Protein AF-A0A969VRJ8-F1 (afdb_monomer_lite)

Structure (mmCIF, N/CA/C/O backbone):
data_AF-A0A969VRJ8-F1
#
_entry.id   AF-A0A969VRJ8-F1
#
loop_
_atom_site.group_PDB
_atom_site.id
_atom_site.type_symbol
_atom_site.label_atom_id
_atom_site.label_alt_id
_atom_site.label_comp_id
_atom_site.label_asym_id
_atom_site.label_entity_id
_atom_site.label_seq_id
_atom_site.pdbx_PDB_ins_code
_atom_site.Cartn_x
_atom_site.Cartn_y
_atom_site.Cartn_z
_atom_site.occupancy
_atom_site.B_iso_or_equiv
_atom_site.auth_seq_id
_atom_site.auth_comp_id
_atom_site.auth_asym_id
_atom_site.auth_atom_id
_atom_site.pdbx_PDB_model_num
ATOM 1 N N . MET A 1 1 ? -23.775 -14.512 3.484 1.00 48.47 1 MET A N 1
ATOM 2 C CA . MET A 1 1 ? -23.666 -14.330 4.950 1.00 48.47 1 MET A CA 1
ATOM 3 C C . MET A 1 1 ? -22.890 -13.047 5.197 1.00 48.47 1 MET A C 1
ATOM 5 O O . MET A 1 1 ? -21.931 -12.827 4.472 1.00 48.47 1 MET A O 1
ATOM 9 N N . SER A 1 2 ? -23.304 -12.194 6.142 1.00 73.94 2 SER A N 1
ATOM 10 C CA . SER A 1 2 ? -22.524 -10.992 6.501 1.00 73.94 2 SER A CA 1
ATOM 11 C C . SER A 1 2 ? -21.166 -11.398 7.084 1.00 73.94 2 SER A C 1
ATOM 13 O O . SER A 1 2 ? -21.127 -12.339 7.883 1.00 73.94 2 SER A O 1
ATOM 15 N N . ALA A 1 3 ? -20.091 -10.717 6.673 1.00 86.38 3 ALA A N 1
ATOM 16 C CA . ALA A 1 3 ? -18.719 -10.991 7.102 1.00 86.38 3 ALA A CA 1
ATOM 17 C C . ALA A 1 3 ? -18.386 -10.442 8.506 1.00 86.38 3 ALA A C 1
ATOM 19 O O . ALA A 1 3 ? -17.419 -10.875 9.133 1.00 86.38 3 ALA A O 1
ATOM 20 N N . VAL A 1 4 ? -19.212 -9.518 9.004 1.00 93.00 4 VAL A N 1
ATOM 21 C CA . VAL A 1 4 ? -19.051 -8.866 10.309 1.00 93.00 4 VAL A CA 1
ATOM 22 C C . VAL A 1 4 ? -20.073 -9.365 11.331 1.00 93.00 4 VAL A C 1
ATOM 24 O O . VAL A 1 4 ? -21.114 -9.925 10.965 1.00 93.00 4 VAL A O 1
ATOM 27 N N . THR A 1 5 ? -19.765 -9.200 12.614 1.00 93.12 5 THR A N 1
ATOM 28 C CA . THR A 1 5 ? -20.645 -9.544 13.736 1.00 93.12 5 THR A CA 1
ATOM 29 C C . THR A 1 5 ? -21.910 -8.670 13.746 1.00 93.12 5 THR A C 1
ATOM 31 O O . THR A 1 5 ? -22.018 -7.656 13.054 1.00 93.12 5 THR A O 1
ATOM 34 N N . ALA A 1 6 ? -22.949 -9.117 14.458 1.00 91.31 6 ALA A N 1
ATOM 35 C CA . ALA A 1 6 ? -24.196 -8.360 14.554 1.00 91.31 6 ALA A CA 1
ATOM 36 C C . ALA A 1 6 ? -23.980 -7.067 15.358 1.00 91.31 6 ALA A C 1
ATOM 38 O O . ALA A 1 6 ? -23.262 -7.078 16.353 1.00 91.31 6 ALA A O 1
ATOM 39 N N . GLY A 1 7 ? -24.628 -5.974 14.946 1.00 90.31 7 GLY A N 1
ATOM 40 C CA . GLY A 1 7 ? -24.451 -4.658 15.573 1.00 90.31 7 GLY A CA 1
ATOM 41 C C . GLY A 1 7 ? -23.265 -3.851 15.033 1.00 90.31 7 GLY A C 1
ATOM 42 O O . GLY A 1 7 ? -23.052 -2.735 15.488 1.00 90.31 7 GLY A O 1
ATOM 43 N N . THR A 1 8 ? -22.522 -4.374 14.052 1.00 93.94 8 THR A N 1
ATOM 44 C CA . THR A 1 8 ? -21.479 -3.628 13.336 1.00 93.94 8 THR A CA 1
ATOM 45 C C . THR A 1 8 ? -22.056 -2.915 12.116 1.00 93.94 8 THR A C 1
ATOM 47 O O . THR A 1 8 ? -22.641 -3.551 11.236 1.00 93.94 8 THR A O 1
ATOM 50 N N . GLU A 1 9 ? -21.831 -1.606 12.031 1.00 94.62 9 GLU A N 1
ATOM 51 C CA . GLU A 1 9 ? -22.033 -0.822 10.812 1.00 94.62 9 GLU A CA 1
ATOM 52 C C . GLU A 1 9 ? -20.717 -0.738 10.025 1.00 94.62 9 GLU A C 1
ATOM 54 O O . GLU A 1 9 ? -19.642 -0.601 10.610 1.00 94.62 9 GLU A O 1
ATOM 59 N N . VAL A 1 10 ? -20.784 -0.874 8.697 1.00 94.81 10 VAL A N 1
ATOM 60 C CA . VAL A 1 10 ? -19.599 -0.925 7.830 1.00 94.81 10 VAL A CA 1
ATOM 61 C C . VAL A 1 10 ? -19.651 0.212 6.826 1.00 94.81 10 VAL A C 1
ATOM 63 O O . VAL A 1 10 ? -20.596 0.316 6.047 1.00 94.81 10 VAL A O 1
ATOM 66 N N . PHE A 1 11 ? -18.580 1.000 6.796 1.00 95.69 11 PHE A N 1
ATOM 67 C CA . PHE A 1 11 ? -18.385 2.080 5.841 1.00 95.69 11 PHE A CA 1
ATOM 68 C C . PHE A 1 11 ? -17.152 1.798 4.986 1.00 95.69 11 PHE A C 1
ATOM 70 O O . PHE A 1 11 ? -16.097 1.431 5.501 1.00 95.69 11 PHE A O 1
ATOM 77 N N . VAL A 1 12 ? -17.287 1.977 3.673 1.00 95.12 12 VAL A N 1
ATOM 78 C CA . VAL A 1 12 ? -16.163 1.941 2.732 1.00 95.12 12 VAL A CA 1
ATOM 79 C C . VAL A 1 12 ? -15.839 3.378 2.358 1.00 95.12 12 VAL A C 1
ATOM 81 O O . VA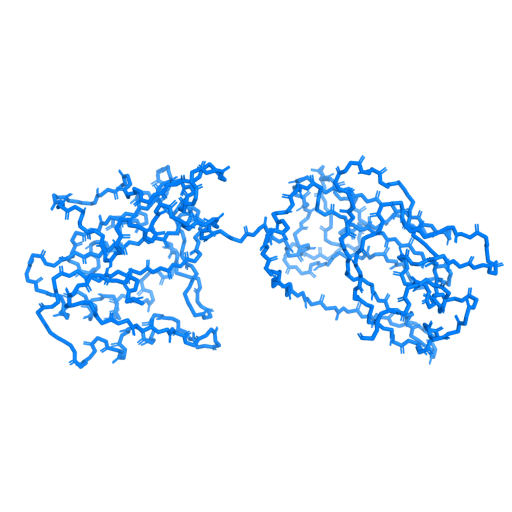L A 1 12 ? -16.699 4.088 1.841 1.00 95.12 12 VAL A O 1
ATOM 84 N N . LEU A 1 13 ? -14.612 3.803 2.644 1.00 94.62 13 LEU A N 1
ATOM 85 C CA . LEU A 1 13 ? -14.170 5.169 2.384 1.00 94.62 13 LEU A CA 1
ATOM 86 C C . LEU A 1 13 ? -13.804 5.357 0.909 1.00 94.62 13 LEU A C 1
ATOM 88 O O . LEU A 1 13 ? -13.289 4.445 0.256 1.00 94.62 13 LEU A O 1
ATOM 92 N N . ASP A 1 14 ? -14.028 6.564 0.396 1.00 92.06 14 ASP A N 1
ATOM 93 C CA . ASP A 1 14 ? -13.536 6.969 -0.913 1.00 92.06 14 ASP A CA 1
ATOM 94 C C . ASP A 1 14 ? -12.020 7.184 -0.844 1.00 92.06 14 ASP A C 1
ATOM 96 O O . ASP A 1 14 ? -11.511 8.003 -0.075 1.00 92.06 14 ASP A O 1
ATOM 100 N N . ARG A 1 15 ? -11.292 6.453 -1.689 1.00 87.31 15 ARG A N 1
ATOM 101 C CA . ARG A 1 15 ? -9.830 6.518 -1.798 1.00 87.31 15 ARG A CA 1
ATOM 102 C C . ARG A 1 15 ? -9.301 7.877 -2.266 1.00 87.31 15 ARG A C 1
ATOM 104 O O . ARG A 1 15 ? -8.124 8.149 -2.084 1.00 87.31 15 ARG A O 1
ATOM 111 N N . ALA A 1 16 ? -10.116 8.682 -2.949 1.00 87.62 16 ALA A N 1
ATOM 112 C CA . ALA A 1 16 ? -9.697 9.974 -3.496 1.00 87.62 16 ALA A CA 1
ATOM 113 C C . ALA A 1 16 ? -9.876 11.130 -2.501 1.00 87.62 16 ALA A C 1
ATOM 115 O O . ALA A 1 16 ? -9.457 12.253 -2.778 1.00 87.62 16 ALA A O 1
ATOM 116 N N . ARG A 1 17 ? -10.526 10.868 -1.364 1.00 94.62 17 ARG A N 1
ATOM 117 C CA . ARG A 1 17 ? -10.796 11.853 -0.320 1.00 94.62 17 ARG A CA 1
ATOM 118 C C . ARG A 1 17 ? -9.943 11.565 0.907 1.00 94.62 17 ARG A C 1
ATOM 120 O O . ARG A 1 17 ? -9.601 10.416 1.185 1.00 94.62 17 ARG A O 1
ATOM 127 N N . ASP A 1 18 ? -9.676 12.608 1.683 1.00 96.06 18 ASP A N 1
ATOM 128 C CA . ASP A 1 18 ? -8.964 12.480 2.950 1.00 96.06 18 ASP A CA 1
ATOM 129 C C . ASP A 1 18 ? -9.715 11.522 3.889 1.00 96.06 18 ASP A C 1
ATOM 131 O O . ASP A 1 18 ? -10.909 11.692 4.155 1.00 96.06 18 ASP A O 1
ATOM 135 N N . GLY A 1 19 ? -9.038 10.467 4.344 1.00 97.31 19 GLY A N 1
ATOM 136 C CA . GLY A 1 19 ? -9.665 9.421 5.149 1.00 97.31 19 GLY A CA 1
ATOM 137 C C . GLY A 1 19 ? -10.056 9.885 6.548 1.00 97.31 19 GLY A C 1
ATOM 138 O O . GLY A 1 19 ? -11.053 9.416 7.096 1.00 97.31 19 GLY A O 1
ATOM 139 N N . ILE A 1 20 ? -9.313 10.839 7.112 1.00 98.44 20 ILE A N 1
ATOM 140 C CA . ILE A 1 20 ? -9.555 11.336 8.463 1.00 98.44 20 ILE A CA 1
ATOM 141 C C . ILE A 1 20 ? -10.818 12.186 8.495 1.00 98.44 20 ILE A C 1
ATOM 143 O O . ILE A 1 20 ? -11.673 11.998 9.364 1.00 98.44 20 ILE A O 1
ATOM 147 N N . PHE A 1 21 ? -10.984 13.075 7.516 1.00 98.38 21 PHE A N 1
ATOM 148 C CA . PHE A 1 21 ? -12.214 13.851 7.380 1.00 98.38 21 PHE A CA 1
ATOM 149 C C . PHE A 1 21 ? -13.428 12.958 7.119 1.00 98.38 21 PHE A C 1
ATOM 151 O O . PHE A 1 21 ? -14.450 13.148 7.767 1.00 98.38 21 PHE A O 1
ATOM 158 N N . GLN A 1 22 ? -13.314 11.935 6.268 1.00 98.50 22 GLN A N 1
ATOM 159 C CA . GLN A 1 22 ? -14.436 11.025 6.011 1.00 98.50 22 GLN A CA 1
ATOM 160 C C . GLN A 1 22 ? -14.891 10.265 7.263 1.00 98.50 22 GLN A C 1
ATOM 162 O O . GLN A 1 22 ? -16.087 10.200 7.534 1.00 98.50 22 GLN A O 1
ATOM 167 N N . ILE A 1 23 ? -13.960 9.714 8.051 1.00 98.50 23 ILE A N 1
ATOM 168 C CA . ILE A 1 23 ? -14.315 9.055 9.320 1.00 98.50 23 ILE A CA 1
ATOM 169 C C . ILE A 1 23 ? -14.961 10.068 10.271 1.00 98.50 23 ILE A C 1
ATOM 171 O O . ILE A 1 23 ? -15.946 9.752 10.930 1.00 98.50 23 ILE A O 1
ATOM 175 N N . THR A 1 24 ? -14.453 11.299 10.308 1.00 98.56 24 THR A N 1
ATOM 176 C CA . THR A 1 24 ? -15.026 12.371 11.134 1.00 98.56 24 THR A CA 1
ATOM 177 C C . THR A 1 24 ? -16.476 12.671 10.746 1.00 98.56 24 THR A C 1
ATOM 179 O O . THR A 1 24 ? -17.337 12.665 11.619 1.00 98.56 24 THR A O 1
ATOM 182 N N . GLU A 1 25 ? -16.754 12.849 9.449 1.00 98.31 25 GLU A N 1
ATOM 183 C CA . GLU A 1 25 ? -18.100 13.062 8.891 1.00 98.31 25 GLU A CA 1
ATOM 184 C C . GLU A 1 25 ? -19.052 11.902 9.231 1.00 98.31 25 GLU A C 1
ATOM 186 O O . GLU A 1 25 ? -20.200 12.123 9.609 1.00 98.31 25 GLU A O 1
ATOM 191 N N . ILE A 1 26 ? -18.581 10.653 9.142 1.00 97.56 26 ILE A N 1
ATOM 192 C CA . ILE A 1 26 ? -19.380 9.473 9.508 1.00 97.56 26 ILE A CA 1
ATOM 193 C C . ILE A 1 26 ? -19.748 9.521 10.997 1.00 97.56 26 ILE A C 1
ATOM 195 O O . ILE A 1 26 ? -20.914 9.348 11.362 1.00 97.56 26 ILE A O 1
ATOM 199 N N . LEU A 1 27 ? -18.760 9.791 11.853 1.00 97.88 27 LEU A N 1
ATOM 200 C CA . LEU A 1 27 ? -18.914 9.786 13.306 1.00 97.88 27 LEU A CA 1
ATOM 201 C C . LEU A 1 27 ? -19.753 10.956 13.843 1.00 97.88 27 LEU A C 1
ATOM 203 O O . LEU A 1 27 ? -20.244 10.862 14.963 1.00 97.88 27 LEU A O 1
ATOM 207 N N . GLU A 1 28 ? -19.986 12.021 13.069 1.00 95.69 28 GLU A N 1
ATOM 208 C CA . GLU A 1 28 ? -20.888 13.122 13.456 1.00 95.69 28 GLU A CA 1
ATOM 209 C C . GLU A 1 28 ? -22.324 12.669 13.716 1.00 95.69 28 GLU A C 1
ATOM 211 O O . GLU A 1 28 ? -23.021 13.244 14.552 1.00 95.69 28 GLU A O 1
ATOM 216 N N . SER A 1 29 ? -22.762 11.637 12.998 1.00 92.00 29 SER A N 1
ATOM 217 C CA . SER A 1 29 ? -24.111 11.081 13.114 1.00 92.00 29 SER A CA 1
ATOM 218 C C . SER A 1 29 ? -24.224 9.953 14.143 1.00 92.00 29 SER A C 1
ATOM 220 O O . SER A 1 29 ? -25.306 9.394 14.321 1.00 92.00 29 SER A O 1
ATOM 222 N N . GLN A 1 30 ? -23.124 9.620 14.822 1.00 94.25 30 GLN A N 1
ATOM 223 C CA . GLN A 1 30 ? -23.002 8.443 15.674 1.00 94.25 30 GLN A CA 1
ATOM 224 C C . GLN A 1 30 ? -22.707 8.843 17.123 1.00 94.25 30 GLN A C 1
ATOM 226 O O . GLN A 1 30 ? -22.093 9.874 17.400 1.00 94.25 30 GLN A O 1
ATOM 231 N N . SER A 1 31 ? -23.135 8.020 18.075 1.00 94.75 31 SER A N 1
ATOM 232 C CA . SER A 1 31 ? -22.851 8.225 19.496 1.00 94.75 31 SER A CA 1
ATOM 233 C C . SER A 1 31 ? -22.840 6.901 20.249 1.00 94.75 31 SER A C 1
ATOM 235 O O . SER A 1 31 ? -23.367 5.898 19.771 1.00 94.75 31 SER A O 1
ATOM 237 N N . GLU A 1 32 ? -22.210 6.897 21.427 1.00 95.25 32 GLU A N 1
ATOM 238 C CA . GLU A 1 32 ? -22.104 5.716 22.293 1.00 95.25 32 GLU A CA 1
ATOM 239 C C . GLU A 1 32 ? -21.506 4.480 21.591 1.00 95.25 32 GLU A C 1
ATOM 241 O O . GLU A 1 32 ? -21.814 3.338 21.935 1.00 95.25 32 GLU A O 1
ATOM 246 N N . ILE A 1 33 ? -20.599 4.695 20.628 1.00 96.19 33 ILE A N 1
ATOM 247 C CA . ILE A 1 33 ? -19.927 3.601 19.917 1.00 96.19 33 ILE A CA 1
ATOM 248 C C . ILE A 1 33 ? -19.038 2.828 20.897 1.00 96.19 33 ILE A C 1
ATOM 250 O O . ILE A 1 33 ? -18.179 3.406 21.570 1.00 96.19 33 ILE A O 1
ATOM 254 N N . SER A 1 34 ? -19.212 1.507 20.955 1.00 95.19 34 SER A N 1
ATOM 255 C CA . SER A 1 34 ? -18.392 0.625 21.791 1.00 95.19 34 SER A CA 1
ATOM 256 C C . SER A 1 34 ? -16.982 0.440 21.236 1.00 95.19 34 SER A C 1
ATOM 258 O O . SER A 1 34 ? -16.017 0.372 21.995 1.00 95.19 34 SER A O 1
ATOM 260 N N . THR A 1 35 ? -16.821 0.317 19.920 1.00 96.69 35 THR A N 1
ATOM 261 C CA . THR A 1 35 ? -15.510 0.142 19.289 1.00 96.69 35 THR A CA 1
ATOM 262 C C . THR A 1 35 ? -15.504 0.685 17.866 1.00 96.69 35 THR A C 1
ATOM 264 O O . THR A 1 35 ? -16.373 0.355 17.063 1.00 96.69 35 THR A O 1
ATOM 267 N N . LEU A 1 36 ? -14.503 1.506 17.549 1.00 97.50 36 LEU A N 1
ATOM 268 C CA . LEU A 1 36 ? -14.205 1.951 16.191 1.00 97.50 36 LEU A CA 1
ATOM 269 C C . LEU A 1 36 ? -13.150 1.026 15.584 1.00 97.50 36 LEU A C 1
ATOM 271 O O . LEU A 1 36 ? -12.006 1.000 16.035 1.00 97.50 36 LEU A O 1
ATOM 275 N N . HIS A 1 37 ? -13.541 0.281 14.556 1.00 97.44 37 HIS A N 1
ATOM 276 C CA . HIS A 1 37 ? -12.657 -0.605 13.803 1.00 97.44 37 HIS A CA 1
ATOM 277 C C . HIS A 1 37 ? -12.173 0.101 12.535 1.00 97.44 37 HIS A C 1
ATOM 279 O O . HIS A 1 37 ? -12.987 0.519 11.714 1.00 97.44 37 HIS A O 1
ATOM 285 N N . ILE A 1 38 ? -10.857 0.204 12.354 1.00 96.94 38 ILE A N 1
ATOM 286 C CA . ILE A 1 38 ? -10.225 0.842 11.196 1.00 96.94 38 ILE A CA 1
ATOM 287 C C . ILE A 1 38 ? -9.398 -0.205 10.459 1.00 96.94 38 ILE A C 1
ATOM 289 O O . ILE A 1 38 ? -8.397 -0.685 10.982 1.00 96.94 38 ILE A O 1
ATOM 293 N N . VAL A 1 39 ? -9.819 -0.561 9.246 1.00 94.25 39 VAL A N 1
ATOM 294 C CA . VAL A 1 39 ? -9.082 -1.470 8.356 1.00 94.25 39 VAL A CA 1
ATOM 295 C C . VAL A 1 39 ? -8.343 -0.640 7.321 1.00 94.25 39 VAL A C 1
ATOM 297 O O . VAL A 1 39 ? -8.977 0.081 6.553 1.00 94.25 39 VAL A O 1
ATOM 300 N N . SER A 1 40 ? -7.018 -0.742 7.296 1.00 91.62 40 SER A N 1
ATOM 301 C CA . SER A 1 40 ? -6.167 0.077 6.440 1.00 91.62 40 SER A CA 1
ATOM 302 C C . SER A 1 40 ? -4.937 -0.688 5.954 1.00 91.62 40 SER A C 1
ATOM 304 O O . SER A 1 40 ? -4.586 -1.748 6.474 1.00 91.62 40 SER A O 1
ATOM 306 N N . HIS A 1 41 ? -4.240 -0.117 4.972 1.00 87.38 41 HIS A N 1
ATOM 307 C CA . HIS A 1 41 ? -2.820 -0.417 4.827 1.00 87.38 41 HIS A CA 1
ATOM 308 C C . HIS A 1 41 ? -2.046 0.247 5.973 1.00 87.38 41 HIS A C 1
ATOM 310 O O . HIS A 1 41 ? -2.541 1.163 6.643 1.00 87.38 41 HIS A O 1
ATOM 316 N N . GLY A 1 42 ? -0.846 -0.254 6.241 1.00 88.25 42 GLY A N 1
ATOM 317 C CA . GLY A 1 42 ? -0.019 0.243 7.327 1.00 88.25 42 GLY A CA 1
ATOM 318 C C . GLY A 1 42 ? 1.458 0.013 7.074 1.00 88.25 42 GLY A C 1
ATOM 319 O O . GLY A 1 42 ? 1.855 -0.906 6.349 1.00 88.25 42 GLY A O 1
ATOM 320 N N . SER A 1 43 ? 2.252 0.863 7.708 1.00 86.44 43 SER A N 1
ATOM 321 C CA . SER A 1 43 ? 3.687 0.704 7.889 1.00 86.44 43 SER A CA 1
ATOM 322 C C . SER A 1 43 ? 4.050 1.163 9.303 1.00 86.44 43 SER A C 1
ATOM 324 O O . SER A 1 43 ? 3.185 1.578 10.073 1.00 86.44 43 SER A O 1
ATOM 326 N N . VAL A 1 44 ? 5.318 1.054 9.695 1.00 87.44 44 VAL A N 1
ATOM 327 C CA . VAL A 1 44 ? 5.729 1.426 11.056 1.00 87.44 44 VAL A CA 1
ATOM 328 C C . VAL A 1 44 ? 5.361 2.882 11.350 1.00 87.44 44 VAL A C 1
ATOM 330 O O . VAL A 1 44 ? 5.851 3.780 10.674 1.00 87.44 44 VAL A O 1
ATOM 333 N N . ALA A 1 45 ? 4.555 3.103 12.396 1.00 91.06 45 ALA A N 1
ATOM 334 C CA . ALA A 1 45 ? 4.088 4.423 12.828 1.00 91.06 45 ALA A CA 1
ATOM 335 C C . ALA A 1 45 ? 3.237 5.194 11.795 1.00 91.06 45 ALA A C 1
ATOM 337 O O . ALA A 1 45 ? 3.173 6.426 11.855 1.00 91.06 45 ALA A O 1
ATOM 338 N N . ALA A 1 46 ? 2.583 4.489 10.863 1.00 92.31 46 ALA A N 1
ATOM 339 C CA . ALA A 1 46 ? 1.708 5.109 9.874 1.00 92.31 46 ALA A CA 1
ATOM 340 C C . ALA A 1 46 ? 0.554 4.198 9.424 1.00 92.31 46 ALA A C 1
ATOM 342 O O . ALA A 1 46 ? 0.690 2.975 9.341 1.00 92.31 46 ALA A O 1
ATOM 343 N N . ILE A 1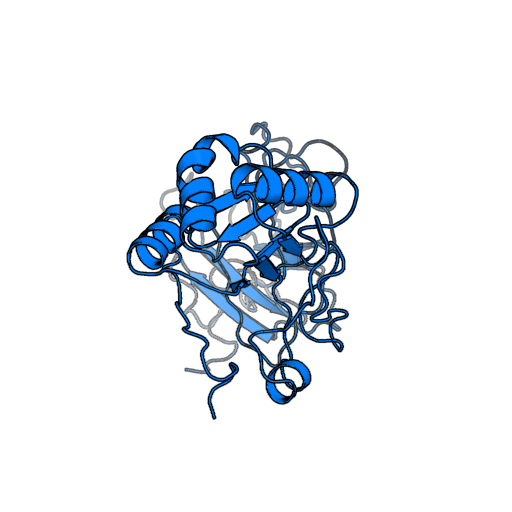 47 ? -0.576 4.814 9.078 1.00 94.62 47 ILE A N 1
ATOM 344 C CA . ILE A 1 47 ? -1.728 4.163 8.438 1.00 94.62 47 ILE A CA 1
ATOM 345 C C . ILE A 1 47 ? -2.149 4.926 7.188 1.00 94.62 47 ILE A C 1
ATOM 347 O O . ILE A 1 47 ? -2.170 6.155 7.184 1.00 94.62 47 ILE A O 1
ATOM 351 N N . GLU A 1 48 ? -2.543 4.193 6.151 1.00 91.31 48 GLU A N 1
ATOM 352 C CA . GLU A 1 48 ? -3.041 4.769 4.900 1.00 91.31 48 GLU A CA 1
ATOM 353 C C . GLU A 1 48 ? -4.559 4.602 4.808 1.00 91.31 48 GLU A C 1
ATOM 355 O O . GLU A 1 48 ? -5.077 3.486 4.704 1.00 91.31 48 GLU A O 1
ATOM 360 N N . ILE A 1 49 ? -5.287 5.717 4.853 1.00 92.69 49 ILE A N 1
ATOM 361 C CA . ILE A 1 49 ? -6.750 5.747 4.881 1.00 92.69 49 ILE A CA 1
ATOM 362 C C . ILE A 1 49 ? -7.247 6.808 3.900 1.00 92.69 49 ILE A C 1
ATOM 364 O O . ILE A 1 49 ? -6.937 7.993 4.029 1.00 92.69 49 ILE A O 1
ATOM 368 N N . GLY A 1 50 ? -8.067 6.395 2.932 1.00 92.00 50 GLY A N 1
ATOM 369 C CA . GLY A 1 50 ? -8.490 7.288 1.853 1.00 92.00 50 GLY A CA 1
ATOM 370 C C . GLY A 1 50 ? -7.283 7.718 1.015 1.00 92.00 50 GLY A C 1
ATOM 371 O O . GLY A 1 50 ? -6.513 6.871 0.567 1.00 92.00 50 GLY A O 1
ATOM 372 N N . SER A 1 51 ? -7.107 9.026 0.841 1.00 86.12 51 SER A N 1
ATOM 373 C CA . SER A 1 51 ? -5.922 9.639 0.227 1.00 86.12 51 SER A CA 1
ATOM 374 C C . SER A 1 51 ? -4.861 10.088 1.244 1.00 86.12 51 SER A C 1
ATOM 376 O O . SER A 1 51 ? -3.954 10.834 0.879 1.00 86.12 51 SER A O 1
ATOM 378 N N . THR A 1 52 ? -5.003 9.718 2.520 1.00 89.62 52 THR A N 1
ATOM 379 C CA . THR A 1 52 ? -4.205 10.260 3.630 1.00 89.62 52 THR A CA 1
ATOM 380 C C . THR A 1 52 ? -3.303 9.193 4.227 1.00 89.62 52 THR A C 1
ATOM 382 O O . THR A 1 52 ? -3.768 8.114 4.586 1.00 89.62 52 THR A O 1
ATOM 385 N N . GLU A 1 53 ? -2.030 9.530 4.419 1.00 91.06 53 GLU A N 1
ATOM 386 C CA . GLU A 1 53 ? -1.149 8.812 5.339 1.00 91.06 53 GLU A CA 1
ATOM 387 C C . GLU A 1 53 ? -1.155 9.545 6.687 1.00 91.06 53 GLU A C 1
ATOM 389 O O . GLU A 1 53 ? -0.644 10.661 6.799 1.00 91.06 53 GLU A O 1
ATOM 394 N N . LEU A 1 54 ? -1.768 8.949 7.710 1.00 95.75 54 LEU A N 1
ATOM 395 C CA . LEU A 1 54 ? -1.712 9.467 9.076 1.00 95.75 54 LEU A CA 1
ATOM 396 C C . LEU A 1 54 ? -0.487 8.871 9.771 1.00 95.75 54 LEU A C 1
ATOM 398 O O . LEU A 1 54 ? -0.373 7.650 9.870 1.00 95.75 54 LEU A O 1
ATOM 402 N N . ASN A 1 55 ? 0.402 9.723 10.273 1.00 92.50 55 ASN A N 1
ATOM 403 C CA . ASN A 1 55 ? 1.654 9.325 10.910 1.00 92.50 55 ASN A CA 1
ATOM 404 C C . ASN A 1 55 ? 2.020 10.292 12.051 1.00 92.50 55 ASN A C 1
ATOM 406 O O . ASN A 1 55 ? 1.402 11.345 12.225 1.00 92.50 55 ASN A O 1
ATOM 410 N N . SER A 1 56 ? 3.051 9.970 12.834 1.00 84.25 56 SER A N 1
ATOM 411 C CA . SER A 1 56 ? 3.459 10.792 13.988 1.00 84.25 56 SER A CA 1
ATOM 412 C C . SER A 1 56 ? 3.810 12.251 13.663 1.00 84.25 56 SER A C 1
ATOM 414 O O . SER A 1 56 ? 3.813 13.082 14.569 1.00 84.25 56 SER A O 1
ATOM 416 N N . TYR A 1 57 ? 4.097 12.596 12.404 1.00 83.44 57 TYR A N 1
ATOM 417 C CA . TYR A 1 57 ? 4.449 13.962 12.011 1.00 83.44 57 TYR A CA 1
ATOM 418 C C . TYR A 1 57 ? 3.228 14.857 11.776 1.00 83.44 57 TYR A C 1
ATOM 420 O O . TYR A 1 57 ? 3.350 16.076 11.890 1.00 83.44 57 TYR A O 1
ATOM 428 N N . ASN A 1 58 ? 2.063 14.282 11.455 1.00 87.81 58 ASN A N 1
ATOM 429 C CA . ASN A 1 58 ? 0.860 15.041 11.100 1.00 87.81 58 ASN A CA 1
ATOM 430 C C . ASN A 1 58 ? -0.334 14.840 12.050 1.00 87.81 58 ASN A C 1
ATOM 432 O O . ASN A 1 58 ? -1.361 15.494 11.862 1.00 87.81 58 ASN A O 1
ATOM 436 N N . LEU A 1 59 ? -0.201 14.025 13.106 1.00 92.12 59 LEU A N 1
ATOM 437 C CA . LEU A 1 59 ? -1.257 13.819 14.111 1.00 92.12 59 LEU A CA 1
ATOM 438 C C . LEU A 1 59 ? -1.799 15.128 14.700 1.00 92.12 59 LEU A C 1
ATOM 440 O O . LEU A 1 59 ? -3.012 15.277 14.850 1.00 92.12 59 LEU A O 1
ATOM 444 N N . GLU A 1 60 ? -0.928 16.098 14.993 1.00 92.25 60 GLU A N 1
ATOM 445 C CA . GLU A 1 60 ? -1.358 17.371 15.585 1.00 92.25 60 GLU A CA 1
ATOM 446 C C . GLU A 1 60 ? -2.229 18.189 14.620 1.00 92.25 60 GLU A C 1
ATOM 448 O O . GLU A 1 60 ? -3.203 18.816 15.035 1.00 92.25 60 GLU A O 1
ATOM 453 N N . SER A 1 61 ? -1.956 18.118 13.313 1.00 94.88 61 SER A N 1
ATOM 454 C CA . SER A 1 61 ? -2.786 18.767 12.292 1.00 94.88 61 SER A CA 1
ATOM 455 C C . SER A 1 61 ? -4.201 18.181 12.218 1.00 94.88 61 SER A C 1
ATOM 457 O O . SER A 1 61 ? -5.131 18.897 11.854 1.00 94.88 61 SER A O 1
ATOM 459 N N . TYR A 1 62 ? -4.379 16.918 12.621 1.00 98.25 62 TYR A N 1
ATOM 460 C CA . TYR A 1 62 ? -5.675 16.237 12.711 1.00 98.25 62 TYR A CA 1
ATOM 461 C C . TYR A 1 62 ? -6.236 16.163 14.143 1.00 98.25 62 TYR A C 1
ATOM 463 O O . TYR A 1 62 ? -7.240 15.490 14.389 1.00 98.25 62 TYR A O 1
ATOM 471 N N . SER A 1 63 ? -5.628 16.862 15.110 1.00 97.94 63 SER A N 1
ATOM 472 C CA . SER A 1 63 ? -5.977 16.768 16.537 1.00 97.94 63 SER A CA 1
ATOM 473 C C . SER A 1 63 ? -7.459 17.053 16.801 1.00 97.94 63 SER A C 1
ATOM 475 O O . SER A 1 63 ? -8.089 16.389 17.625 1.00 97.94 63 SER A O 1
ATOM 477 N N . SER A 1 64 ? -8.058 18.007 16.077 1.00 98.44 64 SER A N 1
ATOM 478 C CA . SER A 1 64 ? -9.478 18.345 16.248 1.00 98.44 64 SER A CA 1
ATOM 479 C C . SER A 1 64 ? -10.421 17.216 15.816 1.00 98.44 64 SER A C 1
ATOM 481 O O . SER A 1 64 ? -11.372 16.903 16.533 1.00 98.44 64 SER A O 1
ATOM 483 N N . GLN A 1 65 ? -10.102 16.556 14.705 1.00 98.75 65 GLN A N 1
ATOM 484 C CA . GLN A 1 65 ? -10.837 15.443 14.117 1.00 98.75 65 GLN A CA 1
ATOM 485 C C . GLN A 1 65 ? -10.704 14.199 14.996 1.00 98.75 65 GLN A C 1
ATOM 487 O O . GLN A 1 65 ? -11.699 13.594 15.379 1.00 98.75 65 GLN A O 1
ATOM 492 N N . LEU A 1 66 ? -9.485 13.868 15.422 1.00 98.56 66 LEU A N 1
ATOM 493 C CA . LEU A 1 66 ? -9.233 12.729 16.307 1.00 98.56 66 LEU A CA 1
ATOM 494 C C . LEU A 1 66 ? -9.913 12.906 17.678 1.00 98.56 66 LEU A C 1
ATOM 496 O O . LEU A 1 66 ? -10.504 11.967 18.212 1.00 98.56 66 LEU A O 1
ATOM 500 N N . LYS A 1 67 ? -9.940 14.127 18.229 1.00 98.62 67 LYS A N 1
ATOM 501 C CA . LYS A 1 67 ? -10.742 14.435 19.430 1.00 98.62 67 LYS A CA 1
ATOM 502 C C . LYS A 1 67 ? -12.235 14.219 19.193 1.00 98.62 67 LYS A C 1
ATOM 504 O O . LYS A 1 67 ? -12.940 13.774 20.097 1.00 98.62 67 LYS A O 1
ATOM 509 N N . GLN A 1 68 ? -12.737 14.541 18.003 1.00 98.31 68 GLN A N 1
ATOM 510 C CA . GLN A 1 68 ? -14.129 14.292 17.631 1.00 98.31 68 GLN A CA 1
ATOM 511 C C . GLN A 1 68 ? -14.429 12.796 17.522 1.00 98.31 68 GLN A C 1
ATOM 513 O O . GLN A 1 68 ? -15.480 12.372 17.999 1.00 98.31 68 GLN A O 1
ATOM 518 N N . TRP A 1 69 ? -13.488 11.985 17.027 1.00 98.38 69 TRP A N 1
ATOM 519 C CA . TRP A 1 69 ? -13.631 10.527 17.050 1.00 98.38 69 TRP A CA 1
ATOM 520 C C . TRP A 1 69 ? -13.803 10.034 18.481 1.00 98.38 69 TRP A C 1
ATOM 522 O O . TRP A 1 69 ? -14.769 9.344 18.789 1.00 98.38 69 TRP A O 1
ATOM 532 N N . GLY A 1 70 ? -12.927 10.479 19.387 1.00 98.06 70 GLY A N 1
ATOM 533 C CA . GLY A 1 70 ? -13.030 10.171 20.811 1.00 98.06 70 GLY A CA 1
ATOM 534 C C . GLY A 1 70 ? -14.393 10.525 21.418 1.00 98.06 70 GLY A C 1
ATOM 535 O O . GLY A 1 70 ? -14.925 9.768 22.225 1.00 98.06 70 GLY A O 1
ATOM 536 N N . LYS A 1 71 ? -15.008 11.639 21.012 1.00 97.94 71 LYS A N 1
ATOM 537 C CA . LYS A 1 71 ? -16.333 12.049 21.512 1.00 97.94 71 LYS A CA 1
ATOM 538 C C . LYS A 1 71 ? -17.484 11.167 21.027 1.00 97.94 71 LYS A C 1
ATOM 540 O O . LYS A 1 71 ? -18.471 11.055 21.746 1.00 97.94 71 LYS A O 1
ATOM 545 N N . ALA A 1 72 ? -17.377 10.567 19.843 1.00 98.19 72 ALA A N 1
ATOM 546 C CA . ALA A 1 72 ? -18.412 9.677 19.310 1.00 98.19 72 ALA A CA 1
ATOM 547 C C . ALA A 1 72 ? -18.434 8.308 20.022 1.00 98.19 72 ALA A C 1
ATOM 549 O O . ALA A 1 72 ? -19.454 7.616 20.038 1.00 98.19 72 ALA A O 1
ATOM 550 N N . LEU A 1 73 ? -17.310 7.917 20.631 1.00 97.75 73 LEU A N 1
ATOM 551 C CA . LEU A 1 73 ? -17.172 6.664 21.368 1.00 97.75 73 LEU A CA 1
ATOM 552 C C . LEU A 1 73 ? -17.673 6.808 22.809 1.00 97.75 73 LEU A C 1
ATOM 554 O O . LEU A 1 73 ? -17.397 7.808 23.481 1.00 97.75 73 LEU A O 1
ATOM 558 N N . SER A 1 74 ? -18.314 5.753 23.320 1.00 96.50 74 SER A N 1
ATOM 559 C CA . SER A 1 74 ? -18.742 5.664 24.723 1.00 96.50 74 SER A CA 1
ATOM 560 C C . SER A 1 74 ? -17.558 5.815 25.684 1.00 96.50 74 SER A C 1
ATOM 562 O O . SER A 1 74 ? -16.391 5.727 25.287 1.00 96.50 74 SER A O 1
ATOM 564 N N . GLN A 1 75 ? -17.814 6.038 26.975 1.00 93.38 75 GLN A N 1
ATOM 565 C CA . GLN A 1 75 ? -16.746 6.266 27.960 1.00 93.38 75 GLN A CA 1
ATOM 566 C C . GLN A 1 75 ? -15.685 5.149 27.981 1.00 93.38 75 GLN A C 1
ATOM 568 O O . GLN A 1 75 ? -14.504 5.439 28.153 1.00 93.38 75 GLN A O 1
ATOM 573 N N . THR A 1 76 ? -16.094 3.899 27.756 1.00 93.06 76 THR A N 1
ATOM 574 C CA . THR A 1 76 ? -15.215 2.719 27.688 1.00 93.06 76 THR A CA 1
ATOM 575 C C . THR A 1 76 ? -14.939 2.260 26.255 1.00 93.06 76 THR A C 1
ATOM 577 O O . THR A 1 76 ? -14.500 1.129 26.047 1.00 93.06 76 THR A O 1
ATOM 580 N N . GLY A 1 77 ? -15.263 3.094 25.265 1.00 95.38 77 GLY A N 1
ATOM 581 C CA . GLY A 1 77 ? -15.079 2.776 23.860 1.00 95.38 77 GLY A CA 1
ATOM 582 C C . GLY A 1 77 ? -13.604 2.700 23.467 1.00 95.38 77 GLY A C 1
ATOM 583 O O . GLY A 1 77 ? -12.763 3.394 24.040 1.00 95.38 77 GLY A O 1
ATOM 584 N N . ASN A 1 78 ? -13.294 1.864 22.476 1.00 97.50 78 ASN A N 1
ATOM 585 C CA . ASN A 1 78 ? -11.920 1.588 22.042 1.00 97.50 78 ASN A CA 1
ATOM 586 C C . ASN A 1 78 ? -11.730 1.828 20.541 1.00 97.50 78 ASN A C 1
ATOM 588 O O . ASN A 1 78 ? -12.690 1.787 19.772 1.00 97.50 78 ASN A O 1
ATOM 592 N N . ILE A 1 79 ? -10.484 2.028 20.119 1.00 98.00 79 ILE A N 1
ATOM 593 C CA . ILE A 1 79 ? -10.103 2.123 18.704 1.00 98.00 79 ILE A CA 1
ATOM 594 C C . ILE A 1 79 ? -9.227 0.921 18.350 1.00 98.00 79 ILE A C 1
ATOM 596 O O . ILE A 1 79 ? -8.218 0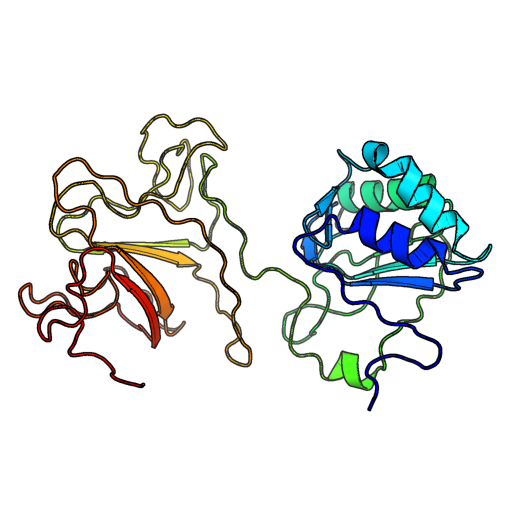.671 19.003 1.00 98.00 79 ILE A O 1
ATOM 600 N N . LEU A 1 80 ? -9.602 0.167 17.321 1.00 98.00 80 LEU A N 1
ATOM 601 C CA . LEU A 1 80 ? -8.863 -1.002 16.843 1.00 98.00 80 LEU A CA 1
ATOM 602 C C . LEU A 1 80 ? -8.384 -0.738 15.414 1.00 98.00 80 LEU A C 1
ATOM 604 O O . LEU A 1 80 ? -9.203 -0.532 14.520 1.00 98.00 80 LEU A O 1
ATOM 608 N N . ILE A 1 81 ? -7.068 -0.758 15.202 1.00 97.31 81 ILE A N 1
ATOM 609 C CA . ILE A 1 81 ? -6.432 -0.475 13.912 1.00 97.31 81 ILE A CA 1
ATOM 610 C C . ILE A 1 81 ? -5.818 -1.753 13.338 1.00 97.31 81 ILE A C 1
ATOM 612 O O . ILE A 1 81 ? -4.870 -2.313 13.888 1.00 97.31 81 ILE A O 1
ATOM 616 N N . TYR A 1 82 ? -6.336 -2.176 12.190 1.00 94.81 82 TYR A N 1
ATOM 617 C CA . TYR A 1 82 ? -5.831 -3.292 11.401 1.00 94.81 82 TYR A CA 1
ATOM 618 C C . TYR A 1 82 ? -4.986 -2.744 10.256 1.00 94.81 82 TYR A C 1
ATOM 620 O O . TYR A 1 82 ? -5.530 -2.201 9.299 1.00 94.81 82 TYR A O 1
ATOM 628 N N . GLY A 1 83 ? -3.672 -2.909 10.348 1.00 91.31 83 GLY A N 1
ATOM 629 C CA . GLY A 1 83 ? -2.729 -2.503 9.315 1.00 91.31 83 GLY A CA 1
ATOM 630 C C . GLY A 1 83 ? -1.360 -3.108 9.591 1.00 91.31 83 GLY A C 1
ATOM 631 O O . GLY A 1 83 ? -0.943 -3.220 10.745 1.00 91.31 83 GLY A O 1
ATOM 632 N N . CYS A 1 84 ? -0.656 -3.513 8.536 1.00 89.62 84 CYS A N 1
ATOM 633 C CA . CYS A 1 84 ? 0.630 -4.183 8.688 1.00 89.62 84 CYS A CA 1
ATOM 634 C C . CYS A 1 84 ? 1.635 -3.302 9.447 1.00 89.62 84 CYS A C 1
ATOM 636 O O . CYS A 1 84 ? 1.914 -2.179 9.045 1.00 89.62 84 CYS A O 1
ATOM 638 N N . ASN A 1 85 ? 2.229 -3.839 10.513 1.00 89.12 85 ASN A N 1
ATOM 639 C CA . ASN A 1 85 ? 3.351 -3.248 11.253 1.00 89.12 85 ASN A CA 1
ATOM 640 C C . ASN A 1 85 ? 3.110 -1.855 11.868 1.00 89.12 85 ASN A C 1
ATOM 642 O O . ASN A 1 85 ? 4.075 -1.229 12.303 1.00 89.12 85 ASN A O 1
ATOM 646 N N . VAL A 1 86 ? 1.865 -1.377 11.950 1.00 94.38 86 VAL A N 1
ATOM 647 C CA . VAL A 1 86 ? 1.524 -0.022 12.431 1.00 94.38 86 VAL A CA 1
ATOM 648 C C . VAL A 1 86 ? 2.161 0.281 13.782 1.00 94.38 86 VAL A C 1
ATOM 650 O O . VAL A 1 86 ? 2.796 1.319 13.970 1.00 94.38 86 VAL A O 1
ATOM 653 N N . ALA A 1 87 ? 2.047 -0.666 14.708 1.00 96.44 87 ALA A N 1
ATOM 654 C CA . ALA A 1 87 ? 2.545 -0.542 16.067 1.00 96.44 87 ALA A CA 1
ATOM 655 C C . ALA A 1 87 ? 3.911 -1.218 16.284 1.00 96.44 87 ALA A C 1
ATOM 657 O O . ALA A 1 87 ? 4.289 -1.515 17.417 1.00 96.44 87 ALA A O 1
ATOM 658 N N . ALA A 1 88 ? 4.659 -1.502 15.215 1.00 90.75 88 ALA A N 1
ATOM 659 C CA . ALA A 1 88 ? 5.939 -2.187 15.332 1.00 90.75 88 ALA A CA 1
ATOM 660 C C . ALA A 1 88 ? 7.002 -1.309 16.014 1.00 90.75 88 ALA A C 1
ATOM 662 O O . ALA A 1 88 ? 7.228 -0.152 15.656 1.00 90.75 88 ALA A O 1
ATOM 663 N N . GLY A 1 89 ? 7.720 -1.896 16.972 1.00 91.31 89 GLY A N 1
ATOM 664 C CA . GLY A 1 89 ? 8.848 -1.248 17.634 1.00 91.31 89 GLY A CA 1
ATOM 665 C C . GLY A 1 89 ? 8.475 0.002 18.439 1.00 91.31 89 GLY A C 1
ATOM 666 O O . GLY A 1 89 ? 7.319 0.253 18.776 1.00 91.31 89 GLY A O 1
ATOM 667 N N . LYS A 1 90 ? 9.501 0.784 18.791 1.00 92.75 90 LYS A N 1
ATOM 668 C CA . LYS A 1 90 ? 9.344 1.955 19.663 1.00 92.75 90 LYS A CA 1
ATOM 669 C C . LYS A 1 90 ? 8.511 3.058 19.004 1.00 92.75 90 LYS A C 1
ATOM 671 O O . LYS A 1 90 ? 7.603 3.576 19.641 1.00 92.75 90 LYS A O 1
ATOM 676 N N . SER A 1 91 ? 8.793 3.376 17.742 1.00 89.31 91 SER A N 1
ATOM 677 C CA . SER A 1 91 ? 8.075 4.414 16.994 1.00 89.31 91 SER A CA 1
ATOM 678 C C . SER A 1 91 ? 6.611 4.046 16.760 1.00 89.31 91 SER A C 1
ATOM 680 O O . SER A 1 91 ? 5.743 4.890 16.942 1.00 89.31 91 SER A O 1
ATOM 682 N N . GLY A 1 92 ? 6.314 2.786 16.422 1.00 95.00 92 GLY A N 1
ATOM 683 C CA . GLY A 1 92 ? 4.933 2.323 16.288 1.00 95.00 92 GLY A CA 1
ATOM 684 C C . GLY A 1 92 ? 4.161 2.418 17.606 1.00 95.00 92 GLY A C 1
ATOM 685 O O . GLY A 1 92 ? 3.014 2.858 17.616 1.00 95.00 92 GLY A O 1
ATOM 686 N N . LYS A 1 93 ? 4.802 2.088 18.736 1.00 96.56 93 LYS A N 1
ATOM 687 C CA . LYS A 1 93 ? 4.188 2.271 20.056 1.00 96.56 93 LYS A CA 1
ATOM 688 C C . LYS A 1 93 ? 3.921 3.747 20.371 1.00 96.56 93 LYS A C 1
ATOM 690 O O . LYS A 1 93 ? 2.807 4.080 20.765 1.00 96.56 93 LYS A O 1
ATOM 695 N N . GLU A 1 94 ? 4.901 4.622 20.150 1.00 96.31 94 GLU A N 1
ATOM 696 C CA . GLU A 1 94 ? 4.749 6.073 20.339 1.00 96.31 94 GLU A CA 1
ATOM 697 C C . GLU A 1 94 ? 3.598 6.631 19.482 1.00 96.31 94 GLU A C 1
ATOM 699 O O . GLU A 1 94 ? 2.765 7.377 19.990 1.00 96.31 94 GLU A O 1
ATOM 704 N N . PHE A 1 95 ? 3.482 6.199 18.223 1.00 97.94 95 PHE A N 1
ATOM 705 C CA . PHE A 1 95 ? 2.368 6.558 17.343 1.00 97.94 95 PHE A CA 1
ATOM 706 C C . PHE A 1 95 ? 1.005 6.145 17.918 1.00 97.94 95 PHE A C 1
ATOM 708 O O . PHE A 1 95 ? 0.080 6.958 17.975 1.00 97.94 95 PHE A O 1
ATOM 715 N N . THR A 1 96 ? 0.878 4.904 18.401 1.00 98.06 96 THR A N 1
ATOM 716 C CA . THR A 1 96 ? -0.370 4.443 19.031 1.00 98.06 96 THR A CA 1
ATOM 717 C C . THR A 1 96 ? -0.701 5.204 20.316 1.00 98.06 96 THR A C 1
ATOM 719 O O . THR A 1 96 ? -1.865 5.546 20.533 1.00 98.06 96 THR A O 1
ATOM 722 N N . ASP A 1 97 ? 0.308 5.514 21.136 1.00 98.12 97 ASP A N 1
ATOM 723 C CA . ASP A 1 97 ? 0.142 6.265 22.384 1.00 98.12 97 ASP A CA 1
ATOM 724 C C . ASP A 1 97 ? -0.348 7.694 22.102 1.00 98.12 97 ASP A C 1
ATOM 726 O O . ASP A 1 97 ? -1.284 8.157 22.751 1.00 98.12 97 ASP A O 1
ATOM 730 N N . GLN A 1 98 ? 0.195 8.360 21.077 1.00 98.19 98 GLN A N 1
ATOM 731 C CA . GLN A 1 98 ? -0.235 9.702 20.669 1.00 98.19 98 GLN A CA 1
ATOM 732 C C . GLN A 1 98 ? -1.698 9.733 20.204 1.00 98.19 98 GLN A C 1
ATOM 734 O O . GLN A 1 98 ? -2.455 10.619 20.601 1.00 98.19 98 GLN A O 1
ATOM 739 N N . ILE A 1 99 ? -2.138 8.760 19.396 1.00 98.38 99 ILE A N 1
ATOM 740 C CA . ILE A 1 99 ? -3.553 8.674 18.991 1.00 98.38 99 ILE A CA 1
ATOM 741 C C . ILE A 1 99 ? -4.441 8.445 20.218 1.00 98.38 99 ILE A C 1
ATOM 743 O O . ILE A 1 99 ? -5.491 9.080 20.355 1.00 98.38 99 ILE A O 1
ATOM 747 N N . SER A 1 100 ? -4.025 7.556 21.121 1.00 98.25 100 SER A N 1
ATOM 748 C CA . SER A 1 100 ? -4.755 7.272 22.357 1.00 98.25 100 SER A CA 1
ATOM 749 C C . SER A 1 100 ? -4.889 8.517 23.239 1.00 98.25 100 SER A C 1
ATOM 751 O O . SER A 1 100 ? -5.980 8.802 23.730 1.00 98.25 100 SER A O 1
ATOM 753 N N . GLU A 1 101 ? -3.826 9.312 23.364 1.00 98.06 101 GLU A N 1
ATOM 754 C CA . GLU A 1 101 ? -3.825 10.573 24.108 1.00 98.06 101 GLU A CA 1
ATOM 755 C C . GLU A 1 101 ? -4.762 11.615 23.480 1.00 98.06 101 GLU A C 1
ATOM 757 O O . GLU A 1 101 ? -5.592 12.202 24.176 1.00 98.06 101 GLU A O 1
ATOM 762 N N . ILE A 1 102 ? -4.690 11.814 22.160 1.00 98.50 102 ILE A N 1
ATOM 763 C CA . ILE A 1 102 ? -5.512 12.811 21.456 1.00 98.50 102 ILE A CA 1
ATOM 764 C C . ILE A 1 102 ? -7.000 12.441 21.509 1.00 98.50 102 ILE A C 1
ATOM 766 O O . ILE A 1 102 ? -7.852 13.304 21.729 1.00 98.50 102 ILE A O 1
ATOM 770 N N . THR A 1 103 ? -7.322 11.165 21.294 1.00 98.25 103 THR A N 1
ATOM 771 C CA . THR A 1 103 ? -8.708 10.668 21.285 1.00 98.25 103 THR A CA 1
ATOM 772 C C . THR A 1 103 ? -9.269 10.494 22.698 1.00 98.25 103 THR A C 1
ATOM 774 O O . THR A 1 103 ? -10.487 10.495 22.883 1.00 98.25 103 THR A O 1
ATOM 777 N N . GLY A 1 104 ? -8.405 10.337 23.705 1.00 97.69 104 GLY A N 1
ATOM 778 C CA . GLY A 1 104 ? -8.796 9.976 25.065 1.00 97.69 104 GLY A CA 1
ATOM 779 C C . GLY A 1 104 ? -9.388 8.566 25.171 1.00 97.69 104 GLY A C 1
ATOM 780 O O . GLY A 1 104 ? -10.166 8.304 26.090 1.00 97.69 104 GLY A O 1
ATOM 781 N N . LYS A 1 105 ? -9.082 7.675 24.218 1.00 97.75 105 LYS A N 1
ATOM 782 C CA . LYS A 1 105 ? -9.582 6.292 24.158 1.00 97.75 105 LYS A CA 1
ATOM 783 C C . LYS A 1 105 ? -8.433 5.305 24.155 1.00 97.75 105 LYS A C 1
ATOM 785 O O . LYS A 1 105 ? -7.349 5.609 23.659 1.00 97.75 105 LYS A O 1
ATOM 790 N N . ASN A 1 106 ? -8.679 4.104 24.670 1.00 97.75 106 ASN A N 1
ATOM 791 C CA . ASN A 1 106 ? -7.701 3.033 24.541 1.00 97.75 106 ASN A CA 1
ATOM 792 C C . ASN A 1 106 ? -7.655 2.561 23.082 1.00 97.75 106 ASN A C 1
ATOM 794 O O . ASN A 1 106 ? -8.681 2.507 22.395 1.00 97.75 106 ASN A O 1
ATOM 798 N N . LEU A 1 107 ? -6.461 2.198 22.629 1.00 97.88 107 LEU A N 1
ATOM 799 C CA . LEU A 1 107 ? -6.205 1.765 21.266 1.00 97.88 107 LEU A CA 1
ATOM 800 C C . LEU A 1 107 ? -5.523 0.397 21.245 1.00 97.88 107 LEU A C 1
ATOM 802 O O . LEU A 1 107 ? -4.684 0.119 22.102 1.00 97.88 107 LEU A O 1
ATOM 806 N N . ALA A 1 108 ? -5.868 -0.432 20.258 1.00 98.25 108 ALA A N 1
ATOM 807 C CA . ALA A 1 108 ? -5.138 -1.647 19.909 1.00 98.25 108 ALA A CA 1
ATOM 808 C C . ALA A 1 108 ? -4.736 -1.637 18.424 1.00 98.25 108 ALA A C 1
ATOM 810 O O . ALA A 1 108 ? -5.538 -1.243 17.577 1.00 98.25 108 ALA A O 1
ATOM 811 N N . ALA A 1 109 ? -3.521 -2.081 18.097 1.00 97.50 109 ALA A N 1
ATOM 812 C CA . ALA A 1 109 ? -3.023 -2.131 16.720 1.00 97.50 109 ALA A CA 1
ATOM 813 C C . ALA A 1 109 ? -2.072 -3.311 16.463 1.00 97.50 109 ALA A C 1
ATOM 815 O O . ALA A 1 109 ? -1.425 -3.818 17.384 1.00 97.50 109 ALA A O 1
ATOM 816 N N . SER A 1 110 ? -1.977 -3.734 15.198 1.00 95.50 110 SER A N 1
ATOM 817 C CA . SER A 1 110 ? -1.039 -4.780 14.771 1.00 95.50 110 SER A CA 1
ATOM 818 C C . SER A 1 110 ? 0.408 -4.275 14.754 1.00 95.50 110 SER A C 1
ATOM 820 O O . SER A 1 110 ? 0.718 -3.195 14.251 1.00 95.50 110 SER A O 1
ATOM 822 N N . SER A 1 111 ? 1.314 -5.098 15.274 1.00 91.94 111 SER A N 1
ATOM 823 C CA . SER A 1 111 ? 2.771 -4.900 15.247 1.00 91.94 111 SER A CA 1
ATOM 824 C C . SER A 1 111 ? 3.476 -5.735 14.174 1.00 91.94 111 SER A C 1
ATOM 826 O O . SER A 1 111 ? 4.675 -5.572 13.960 1.00 91.94 111 SER A O 1
ATOM 828 N N . ASN A 1 112 ? 2.738 -6.616 13.495 1.00 87.25 112 ASN A N 1
ATOM 829 C CA . ASN A 1 112 ? 3.205 -7.465 12.403 1.00 87.25 112 ASN A CA 1
ATOM 830 C C . ASN A 1 112 ? 2.223 -7.408 11.214 1.00 87.25 112 ASN A C 1
ATOM 832 O O . ASN A 1 112 ? 1.370 -6.521 11.132 1.00 87.25 112 ASN A O 1
ATOM 836 N N . ILE A 1 113 ? 2.372 -8.326 10.260 1.00 87.62 113 ILE A N 1
ATOM 837 C CA . ILE A 1 113 ? 1.504 -8.437 9.087 1.00 87.62 113 ILE 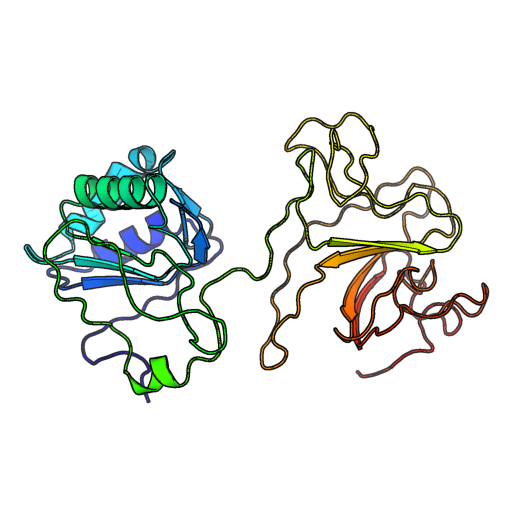A CA 1
ATOM 838 C C . ILE A 1 113 ? 0.080 -8.823 9.521 1.00 87.62 113 ILE A C 1
ATOM 840 O O . ILE A 1 113 ? -0.125 -9.871 10.130 1.00 87.62 113 ILE A O 1
ATOM 844 N N . THR A 1 114 ? -0.923 -8.031 9.137 1.00 90.50 114 THR A N 1
ATOM 845 C CA . THR A 1 114 ? -2.326 -8.345 9.446 1.00 90.50 114 THR A CA 1
ATOM 846 C C . THR A 1 114 ? -2.966 -9.186 8.337 1.00 90.50 114 THR A C 1
ATOM 848 O O . THR A 1 114 ? -2.947 -8.784 7.173 1.00 90.50 114 THR A O 1
ATOM 851 N N . GLY A 1 115 ? -3.570 -10.329 8.673 1.00 90.12 115 GLY A N 1
ATOM 852 C CA . GLY A 1 115 ? -4.338 -11.164 7.742 1.00 90.12 115 GLY A CA 1
ATOM 853 C C . GLY A 1 115 ? -3.985 -12.654 7.785 1.00 90.12 115 GLY A C 1
ATOM 854 O O . GLY A 1 115 ? -3.931 -13.269 8.846 1.00 90.12 115 GLY A O 1
ATOM 855 N N . SER A 1 116 ? -3.799 -13.249 6.608 1.00 84.88 116 SER A N 1
ATOM 856 C CA . SER A 1 116 ? -3.627 -14.686 6.387 1.00 84.88 116 SER A CA 1
ATOM 857 C C . SER A 1 116 ? -2.375 -15.253 7.054 1.00 84.88 116 SER A C 1
ATOM 859 O O . SER A 1 116 ? -1.250 -14.850 6.751 1.00 84.88 116 SER A O 1
ATOM 861 N N . THR A 1 117 ? -2.560 -16.298 7.865 1.00 82.69 117 THR A N 1
ATOM 862 C CA . THR A 1 117 ? -1.462 -17.065 8.480 1.00 82.69 117 THR A CA 1
ATOM 863 C C . THR A 1 117 ? -0.596 -17.794 7.460 1.00 82.69 117 THR A C 1
ATOM 865 O O . THR A 1 117 ? 0.593 -17.992 7.700 1.00 82.69 117 THR A O 1
ATOM 868 N N . LYS A 1 118 ? -1.144 -18.132 6.284 1.00 77.75 118 LYS A N 1
ATOM 869 C CA . LYS A 1 118 ? -0.370 -18.717 5.174 1.00 77.75 118 LYS A CA 1
ATOM 870 C C . LYS A 1 118 ? 0.649 -17.735 4.595 1.00 77.75 118 LYS A C 1
ATOM 872 O O . LYS A 1 118 ? 1.651 -18.168 4.039 1.00 77.75 118 LYS A O 1
ATOM 877 N N . LEU A 1 119 ? 0.385 -16.435 4.726 1.00 71.44 119 LEU A N 1
ATOM 878 C CA . LEU A 1 119 ? 1.252 -15.347 4.273 1.00 71.44 119 LEU A CA 1
ATOM 879 C C . LEU A 1 119 ? 2.059 -14.733 5.432 1.00 71.44 119 LEU A C 1
ATOM 881 O O . LEU A 1 119 ? 2.604 -13.642 5.297 1.00 71.44 119 LEU A O 1
ATOM 885 N N . GLY A 1 120 ? 2.130 -15.422 6.580 1.00 78.56 120 GLY A N 1
ATOM 886 C CA . GLY A 1 120 ? 2.880 -14.976 7.758 1.00 78.56 120 GLY A CA 1
ATOM 887 C C . GLY A 1 120 ? 2.187 -13.893 8.589 1.00 78.56 120 GLY A C 1
ATOM 888 O O . GLY A 1 120 ? 2.809 -13.354 9.502 1.00 78.56 120 GLY A O 1
ATOM 889 N N . GLY A 1 121 ? 0.924 -13.577 8.290 1.00 86.12 121 GLY A N 1
ATOM 890 C CA . GLY A 1 121 ? 0.130 -12.617 9.048 1.00 86.12 121 GLY A CA 1
ATOM 891 C C . GLY A 1 121 ? -0.778 -13.250 10.098 1.00 86.12 121 GLY A C 1
ATOM 892 O O . GLY A 1 121 ? -0.891 -14.469 10.211 1.00 86.12 121 GLY A O 1
ATOM 893 N N . ASN A 1 122 ? -1.442 -12.417 10.887 1.00 90.69 122 ASN A N 1
ATOM 894 C CA . ASN A 1 122 ? -2.516 -12.841 11.783 1.00 90.69 122 ASN A CA 1
ATOM 895 C C . ASN A 1 122 ? -3.492 -11.676 12.036 1.00 90.69 122 ASN A C 1
ATOM 897 O O . ASN A 1 122 ? -3.314 -10.585 11.510 1.00 90.69 122 ASN A O 1
ATOM 901 N N . TRP A 1 123 ? -4.554 -11.901 12.805 1.00 93.69 123 TRP A N 1
ATOM 902 C CA . TRP A 1 123 ? -5.557 -10.869 13.120 1.00 93.69 123 TRP A CA 1
ATOM 903 C C . TRP A 1 123 ? -5.454 -10.339 14.555 1.00 93.69 123 TRP A C 1
ATOM 905 O O . TRP A 1 123 ? -6.392 -9.720 15.060 1.00 93.69 123 TRP A O 1
ATOM 915 N N . GLN A 1 124 ? -4.343 -10.622 15.233 1.00 93.88 124 GLN A N 1
ATOM 916 C CA . GLN A 1 124 ? -4.072 -10.138 16.577 1.00 93.88 124 GLN A CA 1
ATOM 917 C C . GLN A 1 124 ? -3.620 -8.676 16.518 1.00 93.88 124 GLN A C 1
ATOM 919 O O . GLN A 1 124 ? -3.024 -8.200 15.550 1.00 93.88 124 GLN A O 1
ATOM 924 N N . LEU A 1 125 ? -3.959 -7.952 17.580 1.00 96.00 125 LEU A N 1
ATOM 925 C CA . LEU A 1 125 ? -3.536 -6.579 17.807 1.00 96.00 125 LEU A CA 1
ATOM 926 C C . LEU A 1 125 ? -2.629 -6.614 19.034 1.00 96.00 125 LEU A C 1
ATOM 928 O O . LEU A 1 125 ? -3.110 -6.615 20.165 1.00 96.00 125 LEU A O 1
ATOM 932 N N . GLU A 1 126 ? -1.325 -6.776 18.812 1.00 95.19 126 GLU A N 1
ATOM 933 C CA . GLU A 1 126 ? -0.379 -7.099 19.887 1.00 95.19 126 GLU A CA 1
ATOM 934 C C . GLU A 1 126 ? -0.037 -5.900 20.767 1.00 95.19 126 GLU A C 1
ATOM 936 O O . GLU A 1 126 ? 0.456 -6.070 21.883 1.00 95.19 126 GLU A O 1
ATOM 941 N N . VAL A 1 127 ? -0.271 -4.686 20.268 1.00 97.12 127 VAL A N 1
ATOM 942 C CA . VAL A 1 127 ? 0.032 -3.457 20.995 1.00 97.12 127 VAL A CA 1
ATOM 943 C C . VAL A 1 127 ? -1.256 -2.810 21.454 1.00 97.12 127 VAL A C 1
ATOM 945 O O . VAL A 1 127 ? -2.129 -2.526 20.639 1.00 97.12 127 VAL A O 1
ATOM 948 N N . THR A 1 128 ? -1.337 -2.536 22.756 1.00 97.12 128 THR A N 1
ATOM 949 C CA . THR A 1 128 ? -2.454 -1.831 23.387 1.00 97.12 128 THR A CA 1
ATOM 950 C C . THR A 1 128 ? -1.959 -0.653 24.228 1.00 97.12 128 THR A C 1
ATOM 952 O O . THR A 1 128 ? -0.928 -0.753 24.900 1.00 97.12 128 THR A O 1
ATOM 955 N N . THR A 1 129 ? -2.702 0.455 24.243 1.00 94.75 129 THR A N 1
ATOM 956 C CA . THR A 1 129 ? -2.390 1.649 25.064 1.00 94.75 129 THR A CA 1
ATOM 957 C C . THR A 1 129 ? -3.084 1.649 26.434 1.00 94.75 129 THR A C 1
ATOM 959 O O . THR A 1 129 ? -2.833 2.512 27.270 1.00 94.75 129 THR A O 1
ATOM 962 N N . GLY A 1 130 ? -3.919 0.641 26.709 1.00 90.25 130 GLY A N 1
ATOM 963 C CA . GLY A 1 130 ? -4.643 0.465 27.969 1.00 90.25 130 GLY A CA 1
ATOM 964 C C . GLY A 1 130 ? -5.193 -0.954 28.128 1.00 90.25 130 GLY A C 1
ATOM 965 O O . GLY A 1 130 ? -4.803 -1.868 27.402 1.00 90.25 130 GLY A O 1
ATOM 966 N N . GLN A 1 131 ? -6.102 -1.147 29.087 1.00 87.56 131 GLN A N 1
ATOM 967 C CA . GLN A 1 131 ? -6.827 -2.411 29.257 1.00 87.56 131 GLN A CA 1
ATOM 968 C C . GLN A 1 131 ? -7.969 -2.481 28.237 1.00 87.56 131 GLN A C 1
ATOM 970 O O . GLN A 1 131 ? -8.920 -1.706 28.321 1.00 87.56 131 GLN A O 1
ATOM 975 N N . ILE A 1 132 ? -7.871 -3.405 27.282 1.00 90.12 132 ILE A N 1
ATOM 976 C CA . ILE A 1 132 ? -8.881 -3.623 26.242 1.00 90.12 132 ILE A CA 1
ATOM 977 C C . ILE A 1 132 ? -9.131 -5.123 26.124 1.00 90.12 132 ILE A C 1
ATOM 979 O O . ILE A 1 132 ? -8.183 -5.896 25.983 1.00 90.12 132 ILE A O 1
ATOM 983 N N . ASN A 1 133 ? -10.401 -5.532 26.141 1.00 82.12 133 ASN A N 1
ATOM 984 C CA . ASN A 1 133 ? -10.778 -6.836 25.608 1.00 82.12 133 ASN A CA 1
ATOM 985 C C . ASN A 1 133 ? -10.941 -6.688 24.093 1.00 82.12 133 ASN A C 1
ATOM 987 O O . ASN A 1 133 ? -11.849 -5.995 23.636 1.00 82.12 133 ASN A O 1
ATOM 991 N N . VAL A 1 134 ? -10.026 -7.270 23.320 1.00 81.00 134 VAL A N 1
ATOM 992 C CA . VAL A 1 134 ? -10.043 -7.146 21.859 1.00 81.00 134 VAL A CA 1
ATOM 993 C C . VAL A 1 134 ? -11.086 -8.108 21.296 1.00 81.00 134 VAL A C 1
ATOM 995 O O . VAL A 1 134 ? -10.814 -9.285 21.071 1.00 81.00 134 VAL A O 1
ATOM 998 N N . GLU A 1 135 ? -12.285 -7.589 21.053 1.00 87.50 135 GLU A N 1
ATOM 999 C CA . GLU A 1 135 ? -13.330 -8.280 20.300 1.00 87.50 135 GLU A CA 1
ATOM 1000 C C . GLU A 1 135 ? -13.319 -7.775 18.859 1.00 87.50 135 GLU A C 1
ATOM 1002 O O . GLU A 1 135 ? -13.489 -6.588 18.596 1.00 87.50 135 GLU A O 1
ATOM 1007 N N . LEU A 1 136 ? -13.063 -8.673 17.909 1.00 91.88 136 LEU A N 1
ATOM 1008 C CA . LEU A 1 136 ? -13.007 -8.321 16.495 1.00 91.88 136 LEU A CA 1
ATOM 1009 C C . LEU A 1 136 ? -14.420 -8.182 15.919 1.00 91.88 136 LEU A C 1
ATOM 1011 O O . LEU A 1 136 ? -15.291 -9.009 16.179 1.00 91.88 136 LEU A O 1
ATOM 1015 N N . ALA A 1 137 ? -14.614 -7.198 15.040 1.00 93.19 137 ALA A N 1
ATOM 1016 C CA . ALA A 1 137 ? -15.856 -7.045 14.282 1.00 93.19 137 ALA A CA 1
ATOM 1017 C C . ALA A 1 137 ? -16.054 -8.138 13.217 1.00 93.19 137 ALA A C 1
ATOM 1019 O O . ALA A 1 137 ? -17.109 -8.217 12.597 1.00 93.19 137 ALA A O 1
ATOM 1020 N N . PHE A 1 138 ? -15.047 -8.975 12.965 1.00 93.81 138 PHE A N 1
ATOM 1021 C CA . PHE A 1 138 ? -15.069 -9.998 11.924 1.00 93.81 138 PHE A CA 1
ATOM 1022 C C . PHE A 1 138 ? -15.453 -11.353 12.495 1.00 93.81 138 PHE A C 1
ATOM 1024 O O . PHE A 1 138 ? -14.972 -11.759 13.555 1.00 93.81 138 PHE A O 1
ATOM 1031 N N . LYS A 1 139 ? -16.270 -12.101 11.756 1.00 93.88 139 LYS A N 1
ATOM 1032 C CA . LYS A 1 139 ? -16.619 -13.455 12.178 1.00 93.88 139 LYS A CA 1
ATOM 1033 C C . LYS A 1 139 ? -15.418 -14.405 12.057 1.00 93.88 139 LYS A C 1
ATOM 1035 O O . LYS A 1 139 ? -14.683 -14.311 11.068 1.00 93.88 139 LYS A O 1
ATOM 1040 N N . PRO A 1 140 ? -15.231 -15.357 12.990 1.00 91.75 140 PRO A N 1
ATOM 1041 C CA . PRO A 1 140 ? -14.095 -16.281 12.967 1.00 91.75 140 PRO A CA 1
ATOM 1042 C C . PRO A 1 140 ? -13.936 -17.043 11.645 1.00 91.75 140 PRO A C 1
ATOM 1044 O O . PRO A 1 140 ? -12.819 -17.225 11.168 1.00 91.75 140 PRO A O 1
ATOM 1047 N N . GLU A 1 141 ? -15.040 -17.444 11.013 1.00 91.94 141 GLU A N 1
ATOM 1048 C CA . GLU A 1 141 ? -15.030 -18.140 9.725 1.00 91.94 141 GLU A CA 1
ATOM 1049 C C . GLU A 1 141 ? -14.478 -17.281 8.577 1.00 91.94 141 GLU A C 1
ATOM 1051 O O . GLU A 1 141 ? -13.831 -17.810 7.673 1.00 91.94 141 GLU A O 1
ATOM 1056 N N . VAL A 1 142 ? -14.671 -15.959 8.625 1.00 90.81 142 VAL A N 1
ATOM 1057 C CA . VAL A 1 142 ? -14.109 -15.024 7.639 1.00 90.81 142 VAL A CA 1
ATOM 1058 C C . VAL A 1 142 ? -12.613 -14.889 7.857 1.00 90.81 142 VAL A C 1
ATOM 1060 O O . VAL A 1 142 ? -11.842 -15.027 6.915 1.00 90.81 142 VAL A O 1
ATOM 1063 N N . LEU A 1 143 ? -12.192 -14.695 9.107 1.00 90.88 143 LEU A N 1
ATOM 1064 C CA . LEU A 1 143 ? -10.778 -14.582 9.461 1.00 90.88 143 LEU A CA 1
ATOM 1065 C C . LEU A 1 143 ? -9.990 -15.838 9.071 1.00 90.88 143 LEU A C 1
ATOM 1067 O O . LEU A 1 143 ? -8.879 -15.730 8.558 1.00 90.88 143 LEU A O 1
ATOM 1071 N N . ALA A 1 144 ? -10.586 -17.019 9.263 1.00 88.62 144 ALA A N 1
ATOM 1072 C CA . ALA A 1 144 ? -9.984 -18.308 8.928 1.00 88.62 144 ALA A CA 1
ATOM 1073 C C . ALA A 1 144 ? -9.891 -18.576 7.415 1.00 88.62 144 ALA A C 1
ATOM 1075 O O . ALA A 1 144 ? -9.045 -19.358 6.982 1.00 88.62 144 ALA A O 1
ATOM 1076 N N . THR A 1 145 ? -10.767 -17.963 6.614 1.00 88.19 145 THR A N 1
ATOM 1077 C CA . THR A 1 145 ? -10.823 -18.163 5.155 1.00 88.19 145 THR A CA 1
ATOM 1078 C C . THR A 1 145 ? -10.225 -17.006 4.356 1.00 88.19 145 THR A C 1
ATOM 1080 O O . THR A 1 145 ? -10.061 -17.129 3.142 1.00 88.19 145 THR A O 1
ATOM 1083 N N . TYR A 1 146 ? -9.851 -15.906 5.015 1.00 86.00 146 TYR A N 1
ATOM 1084 C CA . TYR A 1 146 ? -9.183 -14.777 4.383 1.00 86.00 146 TYR A CA 1
ATOM 1085 C C . TYR A 1 146 ? -7.777 -15.172 3.920 1.00 86.00 146 TYR A C 1
ATOM 1087 O O . TYR A 1 146 ? -6.899 -15.468 4.729 1.00 86.00 146 TYR A O 1
ATOM 1095 N N . ASN A 1 147 ? -7.558 -15.183 2.603 1.00 81.62 147 ASN A N 1
ATOM 1096 C CA . ASN A 1 147 ? -6.305 -15.659 2.009 1.00 81.62 147 ASN A CA 1
ATOM 1097 C C . ASN A 1 147 ? -5.244 -14.562 1.829 1.00 81.62 147 ASN A C 1
ATOM 1099 O O . ASN A 1 147 ? -4.113 -14.887 1.482 1.00 81.62 147 ASN A O 1
ATOM 1103 N N . TYR A 1 148 ? -5.575 -13.304 2.128 1.00 80.94 148 TYR A N 1
ATOM 1104 C CA . TYR A 1 148 ? -4.743 -12.132 1.843 1.00 80.94 148 TYR A CA 1
ATOM 1105 C C . TYR A 1 148 ? -4.120 -11.541 3.109 1.00 80.94 148 TYR A C 1
ATOM 1107 O O . TYR A 1 148 ? -4.405 -11.970 4.225 1.00 80.94 148 TYR A O 1
ATOM 1115 N N . VAL A 1 149 ? -3.312 -10.498 2.947 1.00 83.62 149 VAL A N 1
ATOM 1116 C CA . VAL A 1 149 ? -2.854 -9.624 4.037 1.00 83.62 149 VAL A CA 1
ATOM 1117 C C . VAL A 1 149 ? -3.250 -8.185 3.730 1.00 83.62 149 VAL A C 1
ATOM 1119 O O . VAL A 1 149 ? -3.402 -7.826 2.565 1.00 83.62 149 VAL A O 1
ATOM 1122 N N . LEU A 1 150 ? -3.417 -7.348 4.753 1.00 79.31 150 LEU A N 1
ATOM 1123 C CA . LEU A 1 150 ? -3.752 -5.924 4.607 1.00 79.31 150 LEU A CA 1
ATOM 1124 C C . LEU A 1 150 ? -2.545 -5.076 4.152 1.00 79.31 150 LEU A C 1
ATOM 1126 O O . LEU A 1 150 ? -2.472 -3.888 4.442 1.00 79.31 150 LEU A O 1
ATOM 1130 N N . GLY A 1 151 ? -1.558 -5.669 3.479 1.00 69.81 151 GLY A N 1
ATOM 1131 C CA . GLY A 1 151 ? -0.310 -5.014 3.085 1.00 69.81 151 GLY A CA 1
ATOM 1132 C C . GLY A 1 151 ? -0.285 -4.626 1.610 1.00 69.81 151 GLY A C 1
ATOM 1133 O O . GLY A 1 151 ? -0.875 -5.309 0.774 1.00 69.81 151 GLY A O 1
ATOM 1134 N N . ILE A 1 152 ? 0.438 -3.554 1.294 1.00 68.88 152 ILE A N 1
ATOM 1135 C CA . ILE A 1 152 ? 0.886 -3.277 -0.071 1.00 68.88 152 ILE A CA 1
ATOM 1136 C C . ILE A 1 152 ? 1.988 -4.289 -0.413 1.00 68.88 152 ILE A C 1
ATOM 1138 O O . ILE A 1 152 ? 2.894 -4.506 0.389 1.00 68.88 152 ILE A O 1
ATOM 1142 N N . LEU A 1 153 ? 1.902 -4.925 -1.588 1.00 74.44 153 LEU A N 1
ATOM 1143 C CA . LEU A 1 153 ? 2.899 -5.911 -2.034 1.00 74.44 153 LEU A CA 1
ATOM 1144 C C . LEU A 1 153 ? 4.283 -5.275 -2.202 1.00 74.44 153 LEU A C 1
ATOM 1146 O O . LEU A 1 153 ? 5.289 -5.856 -1.806 1.00 74.44 153 LEU A O 1
ATOM 1150 N N . VAL A 1 154 ? 4.317 -4.079 -2.791 1.00 79.88 154 VAL A N 1
ATOM 1151 C CA . VAL A 1 154 ? 5.518 -3.264 -2.952 1.00 79.88 154 VAL A CA 1
ATOM 1152 C C . VAL A 1 154 ? 5.134 -1.795 -3.129 1.00 79.88 154 VAL A C 1
ATOM 1154 O O . VAL A 1 154 ? 4.252 -1.480 -3.927 1.00 79.88 154 VAL A O 1
ATOM 1157 N N . THR A 1 155 ? 5.814 -0.911 -2.401 1.00 84.44 155 THR A N 1
ATOM 1158 C CA . THR A 1 155 ? 5.800 0.538 -2.632 1.00 84.44 155 THR A CA 1
ATOM 1159 C C . THR A 1 155 ? 7.235 0.972 -2.865 1.00 84.44 155 THR A C 1
ATOM 1161 O O . THR A 1 155 ? 8.086 0.790 -1.998 1.00 84.44 155 THR A O 1
ATOM 1164 N N . GLU A 1 156 ? 7.509 1.535 -4.032 1.00 88.81 156 GLU A N 1
ATOM 1165 C CA . GLU A 1 156 ? 8.811 2.097 -4.373 1.00 88.81 156 GLU A CA 1
ATOM 1166 C C . GLU A 1 156 ? 8.582 3.244 -5.351 1.00 88.81 156 GLU A C 1
ATOM 1168 O O . GLU A 1 156 ? 8.014 3.047 -6.425 1.00 88.81 156 GLU A O 1
ATOM 1173 N N . SER A 1 157 ? 8.968 4.455 -4.946 1.00 88.69 157 SER A N 1
ATOM 1174 C CA . SER A 1 157 ? 8.766 5.651 -5.765 1.00 88.69 157 SER A CA 1
ATOM 1175 C C . SER A 1 157 ? 9.850 5.807 -6.825 1.00 88.69 157 SER A C 1
ATOM 1177 O O . SER A 1 157 ? 9.642 6.513 -7.807 1.00 88.69 157 SER A O 1
ATOM 1179 N N . PHE A 1 158 ? 11.023 5.197 -6.614 1.00 94.00 158 PHE A N 1
ATOM 1180 C CA . PHE A 1 158 ? 12.243 5.413 -7.394 1.00 94.00 158 PHE A CA 1
ATOM 1181 C C . PHE A 1 158 ? 12.708 6.878 -7.459 1.00 94.00 158 PHE A C 1
ATOM 1183 O O . PHE A 1 158 ? 13.560 7.230 -8.275 1.00 94.00 158 PHE A O 1
ATOM 1190 N N . GLN A 1 159 ? 12.178 7.741 -6.589 1.00 93.12 159 GLN A N 1
ATOM 1191 C CA . GLN A 1 159 ? 12.543 9.158 -6.526 1.00 93.12 159 GLN A CA 1
ATOM 1192 C C . GLN A 1 159 ? 13.768 9.402 -5.639 1.00 93.12 159 GLN A C 1
ATOM 1194 O O . GLN A 1 159 ? 14.415 10.451 -5.722 1.00 93.12 159 GLN A O 1
ATOM 1199 N N . ASN A 1 160 ? 14.092 8.441 -4.775 1.00 90.81 160 ASN A N 1
ATOM 1200 C CA . ASN A 1 160 ? 15.178 8.529 -3.809 1.00 90.81 160 ASN A CA 1
ATOM 1201 C C . ASN A 1 160 ? 16.499 7.947 -4.345 1.00 90.81 160 ASN A C 1
ATOM 1203 O O . ASN A 1 160 ? 16.491 7.178 -5.303 1.00 90.81 160 ASN A O 1
ATOM 1207 N N . PRO A 1 161 ? 17.648 8.271 -3.719 1.00 90.06 161 PRO A N 1
ATOM 1208 C CA . PRO A 1 161 ? 18.963 7.914 -4.254 1.00 90.06 161 PRO A CA 1
ATOM 1209 C C . PRO A 1 161 ? 19.300 6.426 -4.301 1.00 90.06 161 PRO A C 1
ATOM 1211 O O . PRO A 1 161 ? 20.272 6.033 -4.949 1.00 90.06 161 PRO A O 1
ATOM 1214 N N . THR A 1 162 ? 18.544 5.602 -3.588 1.00 88.75 162 THR A N 1
ATOM 1215 C CA . THR A 1 162 ? 18.716 4.156 -3.542 1.00 88.75 162 THR A CA 1
ATOM 1216 C C . THR A 1 162 ? 17.346 3.489 -3.548 1.00 88.75 162 THR A C 1
ATOM 1218 O O . THR A 1 162 ? 16.407 3.984 -2.930 1.00 88.75 162 THR A O 1
ATOM 1221 N N . ALA A 1 163 ? 17.258 2.350 -4.233 1.00 85.69 163 ALA A N 1
ATOM 1222 C CA . ALA A 1 163 ? 16.135 1.425 -4.148 1.00 85.69 163 ALA A CA 1
ATOM 1223 C C . ALA A 1 163 ? 16.640 0.143 -3.483 1.00 85.69 163 ALA A C 1
ATOM 1225 O O . ALA A 1 163 ? 17.625 -0.467 -3.934 1.00 85.69 163 ALA A O 1
ATOM 1226 N N . LEU A 1 164 ? 15.999 -0.238 -2.381 1.00 80.50 164 LEU A N 1
ATOM 1227 C CA . LEU A 1 164 ? 16.345 -1.449 -1.643 1.00 80.50 164 LEU A CA 1
ATOM 1228 C C . LEU A 1 164 ? 15.670 -2.653 -2.289 1.00 80.50 164 LEU A C 1
ATOM 1230 O O . LEU A 1 164 ? 14.587 -2.534 -2.845 1.00 80.50 164 LEU A O 1
ATOM 1234 N N . GLY A 1 165 ? 16.343 -3.804 -2.255 1.00 81.19 165 GLY A N 1
ATOM 1235 C CA . GLY A 1 165 ? 15.881 -5.017 -2.923 1.00 81.19 165 GLY A CA 1
ATOM 1236 C C . GLY A 1 165 ? 14.527 -5.554 -2.425 1.00 81.19 165 GLY A C 1
ATOM 1237 O O . GLY A 1 165 ? 13.988 -5.062 -1.436 1.00 81.19 165 GLY A O 1
ATOM 1238 N N . PRO A 1 166 ? 14.005 -6.613 -3.069 1.00 89.50 166 PRO A N 1
ATOM 1239 C CA . PRO A 1 166 ? 14.709 -7.491 -4.006 1.00 89.50 166 PRO A CA 1
ATOM 1240 C C . PRO A 1 166 ? 14.406 -7.151 -5.472 1.00 89.50 166 PRO A C 1
ATOM 1242 O O . PRO A 1 166 ? 13.618 -7.828 -6.114 1.00 89.50 166 PRO A O 1
ATOM 1245 N N . TRP A 1 167 ? 15.029 -6.122 -6.041 1.00 93.19 167 TRP A N 1
ATOM 1246 C CA . TRP A 1 167 ? 14.877 -5.812 -7.466 1.00 93.19 167 TRP A CA 1
ATOM 1247 C C . TRP A 1 167 ? 15.870 -6.614 -8.308 1.00 93.19 167 TRP A C 1
ATOM 1249 O O . TRP A 1 167 ? 17.005 -6.846 -7.897 1.00 93.19 167 TRP A O 1
ATOM 1259 N N . ILE A 1 168 ? 15.464 -6.996 -9.511 1.00 95.12 168 ILE A N 1
ATOM 1260 C CA . ILE A 1 168 ? 16.378 -7.428 -10.572 1.00 95.12 168 ILE A CA 1
ATOM 1261 C C . ILE A 1 168 ? 16.161 -6.545 -11.791 1.00 95.12 168 ILE A C 1
ATOM 1263 O O . ILE A 1 168 ? 15.085 -5.978 -11.975 1.00 95.12 168 ILE A O 1
ATOM 1267 N N . TYR A 1 169 ? 17.179 -6.421 -12.628 1.00 96.69 169 TYR A N 1
ATOM 1268 C CA . TYR A 1 169 ? 17.114 -5.592 -13.818 1.00 96.69 169 TYR A CA 1
ATOM 1269 C C . TYR A 1 169 ? 17.939 -6.199 -14.945 1.00 96.69 169 TYR A C 1
ATOM 1271 O O . TYR A 1 169 ? 18.817 -7.034 -14.723 1.00 96.69 169 TYR A O 1
ATOM 1279 N N . GLY A 1 170 ? 17.662 -5.761 -16.165 1.00 96.06 170 GLY A N 1
ATOM 1280 C CA . GLY A 1 170 ? 18.380 -6.214 -17.346 1.00 96.06 170 GLY A CA 1
ATOM 1281 C C . GLY A 1 170 ? 18.042 -5.371 -18.561 1.00 96.06 170 GLY A C 1
ATOM 1282 O O . GLY A 1 170 ? 17.154 -4.518 -18.522 1.00 96.06 170 GLY A O 1
ATOM 1283 N N . THR A 1 171 ? 18.779 -5.601 -19.641 1.00 95.50 171 THR A N 1
ATOM 1284 C CA . THR A 1 171 ? 18.678 -4.819 -20.875 1.00 95.50 171 THR A CA 1
ATOM 1285 C C . THR A 1 171 ? 18.692 -5.706 -22.112 1.00 95.50 171 THR A C 1
ATOM 1287 O O . THR A 1 171 ? 19.095 -6.868 -22.070 1.00 95.50 171 THR A O 1
ATOM 1290 N N . SER A 1 172 ? 18.236 -5.151 -23.229 1.00 89.81 172 SER A N 1
ATOM 1291 C CA . SER A 1 172 ? 18.422 -5.664 -24.583 1.00 89.81 172 SER A CA 1
ATOM 1292 C C . SER A 1 172 ? 18.636 -4.481 -25.545 1.00 89.81 172 SER A C 1
ATOM 1294 O O . SER A 1 172 ? 18.379 -3.323 -25.205 1.00 89.81 172 SER A O 1
ATOM 1296 N N . GLY A 1 173 ? 19.169 -4.741 -26.743 1.00 74.12 173 GLY A N 1
ATOM 1297 C CA . GLY A 1 173 ? 19.257 -3.713 -27.794 1.00 74.12 173 GLY A CA 1
ATOM 1298 C C . GLY A 1 173 ? 20.214 -2.543 -27.511 1.00 74.12 173 GLY A C 1
ATOM 1299 O O . GLY A 1 173 ? 19.856 -1.387 -27.679 1.00 74.12 173 GLY A O 1
ATOM 1300 N N . GLY A 1 174 ? 21.442 -2.801 -27.051 1.00 75.00 174 GLY A N 1
ATOM 1301 C CA . GLY A 1 174 ? 22.430 -1.730 -26.820 1.00 75.00 174 GLY A CA 1
ATOM 1302 C C . GLY A 1 174 ? 22.021 -0.699 -25.755 1.00 75.00 174 GLY A C 1
ATOM 1303 O O . GLY A 1 174 ? 22.644 0.359 -25.658 1.00 75.00 174 GLY A O 1
ATOM 1304 N N . ALA A 1 175 ? 20.981 -0.988 -24.967 1.00 78.19 175 ALA A N 1
ATOM 1305 C CA . ALA A 1 175 ? 20.521 -0.109 -23.910 1.00 78.19 175 ALA A CA 1
ATOM 1306 C C . ALA A 1 175 ? 21.566 0.021 -22.798 1.00 78.19 175 ALA A C 1
ATOM 1308 O O . ALA A 1 175 ? 22.198 -0.958 -22.387 1.00 78.19 175 ALA A O 1
ATOM 1309 N N . ILE A 1 176 ? 21.707 1.243 -22.284 1.00 81.81 176 ILE A N 1
ATOM 1310 C CA . ILE A 1 176 ? 22.344 1.460 -20.985 1.00 81.81 176 ILE A CA 1
ATOM 1311 C C . ILE A 1 176 ? 21.508 0.782 -19.896 1.00 81.81 176 ILE A C 1
ATOM 1313 O O . ILE A 1 176 ? 20.301 0.604 -20.062 1.00 81.81 176 ILE A O 1
ATOM 1317 N N . GLN A 1 177 ? 22.147 0.401 -18.787 1.00 90.81 177 GLN A N 1
ATOM 1318 C CA . GLN A 1 177 ? 21.424 -0.172 -17.651 1.00 90.81 177 GLN A CA 1
ATOM 1319 C C . GLN A 1 177 ? 20.309 0.782 -17.190 1.00 90.81 177 GLN A C 1
ATOM 1321 O O . GLN A 1 177 ? 20.541 1.999 -17.164 1.00 90.81 177 GLN A O 1
ATOM 1326 N N . PRO A 1 178 ? 19.128 0.253 -16.815 1.00 95.25 178 PRO A N 1
ATOM 1327 C CA . PRO A 1 178 ? 18.126 1.070 -16.157 1.00 95.25 178 PRO A CA 1
ATOM 1328 C C . PRO A 1 178 ? 18.697 1.575 -14.833 1.00 95.25 178 PRO A C 1
ATOM 1330 O O . PRO A 1 178 ? 19.568 0.935 -14.236 1.00 95.25 178 PRO A O 1
ATOM 1333 N N . GLY A 1 179 ? 18.219 2.717 -14.360 1.00 95.88 179 GLY A N 1
ATOM 1334 C CA . GLY A 1 179 ? 18.741 3.254 -13.115 1.00 95.88 179 GLY A CA 1
ATOM 1335 C C . GLY A 1 179 ? 17.999 4.460 -12.570 1.00 95.88 179 GLY A C 1
ATOM 1336 O O . GLY A 1 179 ? 17.130 5.032 -13.228 1.00 95.88 179 GLY A O 1
ATOM 1337 N N . LEU A 1 180 ? 18.370 4.841 -11.352 1.00 96.69 180 LEU A N 1
ATOM 1338 C CA . LEU A 1 180 ? 17.793 5.973 -10.635 1.00 96.69 180 LEU A CA 1
ATOM 1339 C C . LEU A 1 180 ? 18.471 7.266 -11.077 1.00 96.69 180 LEU A C 1
ATOM 1341 O O . LEU A 1 180 ? 19.701 7.389 -11.017 1.00 96.69 180 LEU A O 1
ATOM 1345 N N . THR A 1 181 ? 17.677 8.247 -11.495 1.00 94.69 181 THR A N 1
ATOM 1346 C CA . THR A 1 181 ? 18.192 9.556 -11.919 1.00 94.69 181 THR A CA 1
ATOM 1347 C C . THR A 1 181 ? 18.698 10.399 -10.743 1.00 94.69 181 THR A C 1
ATOM 1349 O O . THR A 1 181 ? 19.689 11.116 -10.900 1.00 94.69 181 THR A O 1
ATOM 1352 N N . SER A 1 182 ? 18.121 10.220 -9.548 1.00 94.75 182 SER A N 1
ATOM 1353 C CA . SER A 1 182 ? 18.624 10.769 -8.277 1.00 94.75 182 SER A CA 1
ATOM 1354 C C . SER A 1 182 ? 19.659 9.867 -7.593 1.00 94.75 182 SER A C 1
ATOM 1356 O O . SER A 1 182 ? 20.078 10.123 -6.461 1.00 94.75 182 SER A O 1
ATOM 1358 N N . GLY A 1 183 ? 20.074 8.789 -8.267 1.00 93.38 183 GLY A N 1
ATOM 1359 C CA . GLY A 1 183 ? 20.885 7.730 -7.688 1.00 93.38 183 GLY A CA 1
ATOM 1360 C C . GLY A 1 183 ? 22.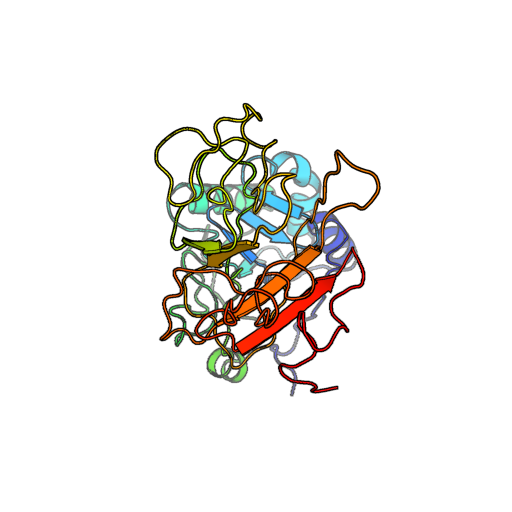197 8.234 -7.089 1.00 93.38 183 GLY A C 1
ATOM 1361 O O . GLY A 1 183 ? 23.018 8.825 -7.792 1.00 93.38 183 GLY A O 1
ATOM 1362 N N . SER A 1 184 ? 22.454 7.923 -5.822 1.00 86.62 184 SER A N 1
ATOM 1363 C CA . SER A 1 184 ? 23.760 8.117 -5.186 1.00 86.62 184 SER A CA 1
ATOM 1364 C C . SER A 1 184 ? 23.973 7.072 -4.088 1.00 86.62 184 SER A C 1
ATOM 1366 O O . SER A 1 184 ? 23.110 6.847 -3.244 1.00 86.62 184 SER A O 1
ATOM 1368 N N . GLY A 1 185 ? 25.129 6.404 -4.109 1.00 76.56 185 GLY A N 1
ATOM 1369 C CA . GLY A 1 185 ? 25.475 5.364 -3.134 1.00 76.56 185 GLY A CA 1
ATOM 1370 C C . GLY A 1 185 ? 25.104 3.927 -3.545 1.00 76.56 185 GLY A C 1
ATOM 1371 O O . GLY A 1 185 ? 24.710 3.684 -4.687 1.00 76.56 185 GLY A O 1
ATOM 1372 N N . PRO A 1 186 ? 25.306 2.949 -2.637 1.00 76.12 186 PRO A N 1
ATOM 1373 C CA . PRO A 1 186 ? 25.117 1.531 -2.928 1.00 76.12 186 PRO A CA 1
ATOM 1374 C C . PRO A 1 186 ? 23.637 1.131 -2.817 1.00 76.12 186 PRO A C 1
ATOM 1376 O O . PRO A 1 186 ? 23.095 1.017 -1.720 1.00 76.12 186 PRO A O 1
ATOM 1379 N N . GLY A 1 187 ? 22.992 0.899 -3.960 1.00 83.12 187 GLY A N 1
ATOM 1380 C CA . GLY A 1 187 ? 21.642 0.338 -4.075 1.00 83.12 187 GLY A CA 1
ATOM 1381 C C . GLY A 1 187 ? 21.611 -0.856 -5.031 1.00 83.12 187 GLY A C 1
ATOM 1382 O O . GLY A 1 187 ? 22.610 -1.153 -5.684 1.00 83.12 187 GLY A O 1
ATOM 1383 N N . ILE A 1 188 ? 20.469 -1.550 -5.108 1.00 89.44 188 ILE A N 1
ATOM 1384 C CA . ILE A 1 188 ? 20.301 -2.668 -6.052 1.00 89.44 188 ILE A CA 1
ATOM 1385 C C . ILE A 1 188 ? 20.123 -2.153 -7.480 1.00 89.44 188 ILE A C 1
ATOM 1387 O O . ILE A 1 188 ? 20.709 -2.697 -8.411 1.00 89.44 188 ILE A O 1
ATOM 1391 N N . ILE A 1 189 ? 19.335 -1.092 -7.653 1.00 94.88 189 ILE A N 1
ATOM 1392 C CA . ILE A 1 189 ? 19.173 -0.434 -8.948 1.00 94.88 189 ILE A CA 1
ATOM 1393 C C . ILE A 1 189 ? 20.358 0.520 -9.177 1.00 94.88 189 ILE A C 1
ATOM 1395 O O . ILE A 1 189 ? 20.677 1.298 -8.272 1.00 94.88 189 ILE A O 1
ATOM 1399 N N . PRO A 1 190 ? 21.001 0.497 -10.362 1.00 94.94 190 PRO A N 1
ATOM 1400 C CA . PRO A 1 190 ? 22.130 1.366 -10.673 1.00 94.94 190 PRO A CA 1
ATOM 1401 C C . PRO A 1 190 ? 21.829 2.855 -10.484 1.00 94.94 190 PRO A C 1
ATOM 1403 O O . PRO A 1 190 ? 20.751 3.342 -10.824 1.00 94.94 190 PRO A O 1
ATOM 1406 N N . SER A 1 191 ? 22.823 3.603 -10.004 1.00 94.06 191 SER A N 1
ATOM 1407 C CA . SER A 1 191 ? 22.811 5.065 -10.087 1.00 94.06 191 SER A CA 1
ATOM 1408 C C . SER A 1 191 ? 23.163 5.501 -11.506 1.00 94.06 191 SER A C 1
ATOM 1410 O O . SER A 1 191 ? 24.146 5.031 -12.081 1.00 94.06 191 SER A O 1
ATOM 1412 N N . LEU A 1 192 ? 22.385 6.434 -12.055 1.00 92.50 192 LEU A N 1
ATOM 1413 C CA . LEU A 1 192 ? 22.699 7.068 -13.336 1.00 92.50 192 LEU A CA 1
ATOM 1414 C C . LEU A 1 192 ? 23.499 8.364 -13.186 1.00 92.50 192 LEU A C 1
ATOM 1416 O O . LEU A 1 192 ? 23.969 8.893 -14.190 1.00 92.50 192 LEU A O 1
ATOM 1420 N N . GLY A 1 193 ? 23.633 8.889 -11.963 1.00 84.38 193 GLY A N 1
ATOM 1421 C CA . GLY A 1 193 ? 24.378 10.118 -11.683 1.00 84.38 193 GLY A CA 1
ATOM 1422 C C . GLY A 1 193 ? 23.888 11.344 -12.461 1.00 84.38 193 GLY A C 1
ATOM 1423 O O . GLY A 1 193 ? 24.699 12.201 -12.799 1.00 84.38 193 GLY A O 1
ATOM 1424 N N . LEU A 1 194 ? 22.588 11.423 -12.777 1.00 88.00 194 LEU A N 1
ATOM 1425 C CA . LEU A 1 194 ? 22.024 12.517 -13.586 1.00 88.00 194 LEU A CA 1
ATOM 1426 C C . LEU A 1 194 ? 21.758 13.795 -12.782 1.00 88.00 194 LEU A C 1
ATOM 1428 O O . LEU A 1 194 ? 21.530 14.843 -13.378 1.00 88.00 194 LEU A O 1
ATOM 1432 N N . GLY A 1 195 ? 21.854 13.723 -11.453 1.00 85.94 195 GLY A N 1
ATOM 1433 C CA . GLY A 1 195 ? 21.865 14.897 -10.582 1.00 85.94 195 GLY A CA 1
ATOM 1434 C C . GLY A 1 195 ? 20.493 15.364 -10.103 1.00 85.94 195 GLY A C 1
ATOM 1435 O O . GLY A 1 195 ? 20.412 16.462 -9.554 1.00 85.94 195 GLY A O 1
ATOM 1436 N N . ASP A 1 196 ? 19.441 14.554 -10.259 1.00 93.81 196 ASP A N 1
ATOM 1437 C CA . ASP A 1 196 ? 18.149 14.869 -9.646 1.00 93.81 196 ASP A CA 1
ATOM 1438 C C . ASP A 1 196 ? 18.261 14.818 -8.112 1.00 93.81 196 ASP A C 1
ATOM 1440 O O . ASP A 1 196 ? 18.936 13.936 -7.564 1.00 93.81 196 ASP A O 1
ATOM 1444 N N . PRO A 1 197 ? 17.617 15.746 -7.382 1.00 92.62 197 PRO A N 1
ATOM 1445 C CA . PRO A 1 197 ? 17.649 15.728 -5.928 1.00 92.62 197 PRO A CA 1
ATOM 1446 C C . PRO A 1 197 ? 16.892 14.505 -5.370 1.00 92.62 197 PRO A C 1
ATOM 1448 O O . PRO A 1 197 ? 15.949 14.019 -6.001 1.00 92.62 197 PRO A O 1
ATOM 1451 N N . PRO A 1 198 ? 17.247 14.019 -4.164 1.00 90.44 198 PRO A N 1
ATOM 1452 C CA . PRO A 1 198 ? 16.440 13.037 -3.437 1.00 90.44 198 PRO A CA 1
ATOM 1453 C C . PRO A 1 198 ? 14.967 13.472 -3.357 1.00 90.44 198 PRO A C 1
ATOM 1455 O O . PRO A 1 198 ? 14.684 14.609 -2.983 1.00 90.44 198 PRO A O 1
ATOM 1458 N N . GLY A 1 199 ? 14.041 12.584 -3.724 1.00 87.88 199 GLY A N 1
ATOM 1459 C CA . GLY A 1 199 ? 12.602 12.876 -3.791 1.00 87.88 199 GLY A CA 1
ATOM 1460 C C . GLY A 1 199 ? 12.140 13.524 -5.103 1.00 87.88 199 GLY A C 1
ATOM 1461 O O . GLY A 1 199 ? 10.942 13.672 -5.310 1.00 87.88 199 GLY A O 1
ATOM 1462 N N . GLY A 1 200 ? 13.064 13.883 -6.001 1.00 88.38 200 GLY A N 1
ATOM 1463 C CA . GLY A 1 200 ? 12.764 14.432 -7.329 1.00 88.38 200 GLY A CA 1
ATOM 1464 C C . GLY A 1 200 ? 13.238 13.567 -8.499 1.00 88.38 200 GLY A C 1
ATOM 1465 O O . GLY A 1 200 ? 13.105 13.995 -9.640 1.00 88.38 200 GLY A O 1
ATOM 1466 N N . GLY A 1 201 ? 13.826 12.395 -8.234 1.00 93.62 201 GLY A N 1
ATOM 1467 C CA . GLY A 1 201 ? 14.300 11.487 -9.281 1.00 93.62 201 GLY A CA 1
ATOM 1468 C C . GLY A 1 201 ? 13.204 10.617 -9.897 1.00 93.62 201 GLY A C 1
ATOM 1469 O O . GLY A 1 201 ? 12.034 10.709 -9.548 1.00 93.62 201 GLY A O 1
ATOM 1470 N N . ALA A 1 202 ? 13.608 9.717 -10.784 1.00 94.06 202 ALA A N 1
ATOM 1471 C CA . ALA A 1 202 ? 12.772 8.665 -11.341 1.00 94.06 202 ALA A CA 1
ATOM 1472 C C . ALA A 1 202 ? 13.608 7.416 -11.649 1.00 94.06 202 ALA A C 1
ATOM 1474 O O . ALA A 1 202 ? 14.838 7.472 -11.776 1.00 94.06 202 ALA A O 1
ATOM 1475 N N . LEU A 1 203 ? 12.929 6.289 -11.862 1.00 95.25 203 LEU A N 1
ATOM 1476 C CA . LEU A 1 203 ? 13.522 5.153 -12.555 1.00 95.25 203 LEU A CA 1
ATOM 1477 C C . LEU A 1 203 ? 13.515 5.426 -14.059 1.00 95.25 203 LEU A C 1
ATOM 1479 O O . LEU A 1 203 ? 12.461 5.466 -14.690 1.00 95.25 203 LEU A O 1
ATOM 1483 N N . ARG A 1 204 ? 14.699 5.546 -14.658 1.00 94.25 204 ARG A N 1
ATOM 1484 C CA . ARG A 1 204 ? 14.841 5.591 -16.113 1.00 94.25 204 ARG A CA 1
ATOM 1485 C C . ARG A 1 204 ? 15.126 4.189 -16.640 1.00 94.25 204 ARG A C 1
ATOM 1487 O O . ARG A 1 204 ? 16.175 3.624 -16.336 1.00 94.25 204 ARG A O 1
ATOM 1494 N N . LEU A 1 205 ? 14.219 3.660 -17.460 1.00 93.69 205 LEU A N 1
ATOM 1495 C CA . LEU A 1 205 ? 14.392 2.361 -18.118 1.00 93.69 205 LEU A CA 1
ATOM 1496 C C . LEU A 1 205 ? 15.332 2.453 -19.327 1.00 93.69 205 LEU A C 1
ATOM 1498 O O . LEU A 1 205 ? 16.282 1.684 -19.426 1.00 93.69 205 LEU A O 1
ATOM 1502 N N . THR A 1 206 ? 15.113 3.419 -20.219 1.00 91.25 206 THR A N 1
ATOM 1503 C CA . THR A 1 206 ? 15.912 3.615 -21.439 1.00 91.25 206 THR A CA 1
ATOM 1504 C C . THR A 1 206 ? 16.366 5.068 -21.585 1.00 91.25 206 THR A C 1
ATOM 1506 O O . THR A 1 206 ? 15.832 5.980 -20.954 1.00 91.25 206 THR A O 1
ATOM 1509 N N . SER A 1 207 ? 17.399 5.297 -22.398 1.00 89.00 207 SER A N 1
ATOM 1510 C CA . SER A 1 207 ? 17.773 6.649 -22.836 1.00 89.00 207 SER A CA 1
ATOM 1511 C C . SER A 1 207 ? 16.943 7.073 -24.054 1.00 89.00 207 SER A C 1
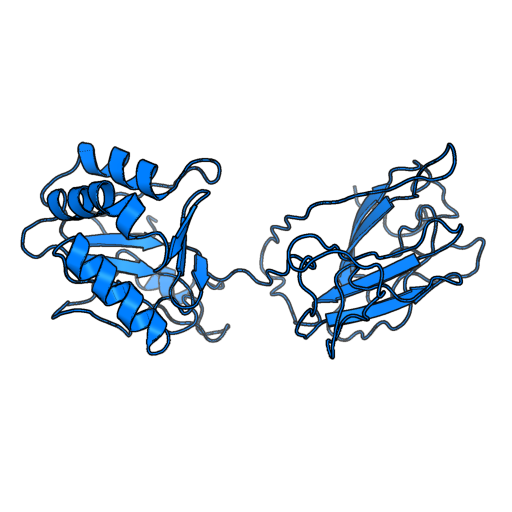ATOM 1513 O O . SER A 1 207 ? 16.103 6.319 -24.531 1.00 89.00 207 SER A O 1
ATOM 1515 N N . ASN A 1 208 ? 17.204 8.261 -24.598 1.00 86.00 208 ASN A N 1
ATOM 1516 C CA . ASN A 1 208 ? 16.597 8.744 -25.844 1.00 86.00 208 ASN A CA 1
ATOM 1517 C C . ASN A 1 208 ? 17.229 8.142 -27.118 1.00 86.00 208 ASN A C 1
ATOM 1519 O O . ASN A 1 208 ? 17.094 8.717 -28.197 1.00 86.00 208 ASN A O 1
ATOM 1523 N N . ALA A 1 209 ? 17.974 7.043 -26.995 1.00 86.62 209 ALA A N 1
ATOM 1524 C CA . ALA A 1 209 ? 18.568 6.356 -28.131 1.00 86.62 209 ALA A CA 1
ATOM 1525 C C . ALA A 1 209 ? 17.616 5.284 -28.670 1.00 86.62 209 ALA A C 1
ATOM 1527 O O . ALA A 1 209 ? 16.871 4.656 -27.917 1.00 86.62 209 ALA A O 1
ATOM 1528 N N . ASP A 1 210 ? 17.682 5.058 -29.978 1.00 86.31 210 ASP A N 1
ATOM 1529 C CA . ASP A 1 210 ? 16.808 4.106 -30.652 1.00 86.31 210 ASP A CA 1
ATOM 1530 C C . ASP A 1 210 ? 17.118 2.657 -30.258 1.00 86.31 210 ASP A C 1
ATOM 1532 O O . ASP A 1 210 ? 18.249 2.301 -29.919 1.00 86.31 210 ASP A O 1
ATOM 1536 N N . ASN A 1 211 ? 16.116 1.793 -30.435 1.00 88.81 211 ASN A N 1
ATOM 1537 C CA . ASN A 1 211 ? 16.250 0.337 -30.365 1.00 88.81 211 ASN A CA 1
ATOM 1538 C C . ASN A 1 211 ? 16.688 -0.206 -28.995 1.00 88.81 211 ASN A C 1
ATOM 1540 O O . ASN A 1 211 ? 17.354 -1.235 -28.928 1.00 88.81 211 ASN A O 1
ATOM 1544 N N . GLN A 1 212 ? 16.285 0.454 -27.910 1.00 91.19 212 GLN A N 1
ATOM 1545 C CA . GLN A 1 212 ? 16.605 0.058 -26.540 1.00 91.19 212 GLN A CA 1
ATOM 1546 C C . GLN A 1 212 ? 15.429 -0.644 -25.855 1.00 91.19 212 GLN A C 1
ATOM 1548 O O . GLN A 1 212 ? 14.276 -0.262 -26.038 1.00 91.19 212 GLN A O 1
ATOM 1553 N N . ALA A 1 213 ? 15.723 -1.640 -25.018 1.00 94.44 213 ALA A N 1
ATOM 1554 C CA . ALA A 1 213 ? 14.768 -2.178 -24.055 1.00 94.44 213 ALA A CA 1
ATOM 1555 C C . ALA A 1 213 ? 15.464 -2.483 -22.725 1.00 94.44 213 ALA A C 1
ATOM 1557 O O . ALA A 1 213 ? 16.621 -2.907 -22.681 1.00 94.44 213 ALA A O 1
ATOM 1558 N N . ALA A 1 214 ? 14.747 -2.274 -21.628 1.00 96.38 214 ALA A N 1
ATOM 1559 C CA . ALA A 1 214 ? 15.203 -2.588 -20.285 1.00 96.38 214 ALA A CA 1
ATOM 1560 C C . ALA A 1 214 ? 14.024 -3.018 -19.418 1.00 96.38 214 ALA A C 1
ATOM 1562 O O . ALA A 1 214 ? 12.875 -2.702 -19.724 1.00 96.38 214 ALA A O 1
ATOM 1563 N N . PHE A 1 215 ? 14.316 -3.712 -18.323 1.00 97.00 215 PHE A N 1
ATOM 1564 C CA . PHE A 1 215 ? 13.328 -4.025 -17.299 1.00 97.00 215 PHE A CA 1
ATOM 1565 C C . PHE A 1 215 ? 13.892 -3.791 -15.901 1.00 97.00 215 PHE A C 1
ATOM 1567 O O . PHE A 1 215 ? 15.098 -3.906 -15.671 1.00 97.00 215 PHE A O 1
ATOM 1574 N N . VAL A 1 216 ? 12.979 -3.549 -14.965 1.00 96.94 216 VAL A N 1
ATOM 1575 C CA . VAL A 1 216 ? 13.177 -3.721 -13.526 1.00 96.94 216 VAL A CA 1
ATOM 1576 C C . VAL A 1 216 ? 12.016 -4.575 -13.021 1.00 96.94 216 VAL A C 1
ATOM 1578 O O . VAL A 1 216 ? 10.867 -4.301 -13.354 1.00 96.94 216 VAL A O 1
ATOM 1581 N N . ILE A 1 217 ? 12.307 -5.630 -12.261 1.00 95.56 217 ILE A N 1
ATOM 1582 C CA . ILE A 1 217 ? 11.320 -6.581 -11.731 1.00 95.56 217 ILE A CA 1
ATOM 1583 C C . ILE A 1 217 ? 11.464 -6.652 -10.214 1.00 95.56 217 ILE A C 1
ATOM 1585 O O . ILE A 1 217 ? 12.569 -6.826 -9.696 1.00 95.56 217 ILE A O 1
ATOM 1589 N N . TYR A 1 218 ? 10.335 -6.553 -9.511 1.00 93.06 218 TYR A N 1
ATOM 1590 C CA . TYR A 1 218 ? 10.245 -6.895 -8.095 1.00 93.06 218 TYR A CA 1
ATOM 1591 C C . TYR A 1 218 ? 10.366 -8.416 -7.950 1.00 93.06 218 TYR A C 1
ATOM 1593 O O . TYR A 1 218 ? 9.446 -9.157 -8.289 1.00 93.06 218 TYR A O 1
ATOM 1601 N N . ASN A 1 219 ? 11.520 -8.896 -7.495 1.00 90.94 219 ASN A N 1
ATOM 1602 C CA . ASN A 1 219 ? 11.873 -10.312 -7.444 1.00 90.94 219 ASN A CA 1
ATOM 1603 C C . ASN A 1 219 ? 11.407 -10.974 -6.144 1.00 90.94 219 ASN A C 1
ATOM 1605 O O . ASN A 1 219 ? 12.188 -11.565 -5.399 1.00 90.94 219 ASN A O 1
ATOM 1609 N N . ASN A 1 220 ? 10.116 -10.842 -5.873 1.00 86.12 220 ASN A N 1
ATOM 1610 C CA . ASN A 1 220 ? 9.422 -11.536 -4.804 1.00 86.12 220 ASN A CA 1
ATOM 1611 C C . ASN A 1 220 ? 8.146 -12.138 -5.382 1.00 86.12 220 ASN A C 1
ATOM 1613 O O . ASN A 1 220 ? 7.451 -11.507 -6.179 1.00 86.12 220 ASN A O 1
ATOM 1617 N N . ALA A 1 221 ? 7.839 -13.368 -4.977 1.00 82.25 221 ALA A N 1
ATOM 1618 C CA . ALA A 1 221 ? 6.648 -14.052 -5.449 1.00 82.25 221 ALA A CA 1
ATOM 1619 C C . ALA A 1 221 ? 5.384 -13.300 -5.010 1.00 82.25 221 ALA A C 1
ATOM 1621 O O . ALA A 1 221 ? 5.232 -12.937 -3.842 1.00 82.25 221 ALA A O 1
ATOM 1622 N N . ILE A 1 222 ? 4.466 -13.112 -5.955 1.00 78.69 222 ILE A N 1
ATOM 1623 C CA . ILE A 1 222 ? 3.160 -12.505 -5.718 1.00 78.69 222 ILE A CA 1
ATOM 1624 C C . ILE A 1 222 ? 2.102 -13.622 -5.727 1.00 78.69 222 ILE A C 1
ATOM 1626 O O . ILE A 1 222 ? 2.112 -14.444 -6.649 1.00 78.69 222 ILE A O 1
ATOM 1630 N N . PRO A 1 223 ? 1.191 -13.690 -4.737 1.00 70.31 223 PRO A N 1
ATOM 1631 C CA . PRO A 1 223 ? 0.110 -14.674 -4.734 1.00 70.31 223 PRO A CA 1
ATOM 1632 C C . PRO A 1 223 ? -0.771 -14.558 -5.990 1.00 70.31 223 PRO A C 1
ATOM 1634 O O . PRO A 1 223 ? -1.318 -13.499 -6.274 1.00 70.31 223 PRO A O 1
ATOM 1637 N N . SER A 1 224 ? -0.921 -15.655 -6.737 1.00 68.19 224 SER A N 1
ATOM 1638 C CA . SER A 1 224 ? -1.674 -15.700 -8.004 1.00 68.19 224 SER A CA 1
ATOM 1639 C C . SER A 1 224 ? -3.156 -16.054 -7.849 1.00 68.19 224 SER A C 1
ATOM 1641 O O . SER A 1 224 ? -3.886 -16.073 -8.837 1.00 68.19 224 SER A O 1
ATOM 1643 N N . GLY A 1 225 ? -3.614 -16.344 -6.626 1.00 67.94 225 GLY A N 1
ATOM 1644 C CA . GLY A 1 225 ? -5.023 -16.652 -6.348 1.00 67.94 225 GLY A CA 1
ATOM 1645 C C . GLY A 1 225 ? -5.963 -15.453 -6.507 1.00 67.94 225 GLY A C 1
ATOM 1646 O O . GLY A 1 225 ? -7.179 -15.617 -6.435 1.00 67.94 225 GLY A O 1
ATOM 1647 N N . ASP A 1 226 ? -5.392 -14.271 -6.738 1.00 64.06 226 ASP A N 1
ATOM 1648 C CA . ASP A 1 226 ? -5.967 -12.980 -6.416 1.00 64.06 226 ASP A CA 1
ATOM 1649 C C . ASP A 1 226 ? -5.708 -11.954 -7.522 1.00 64.06 226 ASP A C 1
ATOM 1651 O O . ASP A 1 226 ? -4.755 -12.062 -8.294 1.00 64.06 226 ASP A O 1
ATOM 1655 N N . GLY A 1 227 ? -6.564 -10.934 -7.596 1.00 69.81 227 GLY A N 1
ATOM 1656 C CA . GLY A 1 227 ? -6.373 -9.819 -8.520 1.00 69.81 227 GLY A CA 1
ATOM 1657 C C . GLY A 1 227 ? -5.250 -8.884 -8.068 1.00 69.81 227 GLY A C 1
ATOM 1658 O O . GLY A 1 227 ? -5.047 -8.669 -6.874 1.00 69.81 227 GLY A O 1
ATOM 1659 N N . LEU A 1 228 ? -4.559 -8.271 -9.030 1.00 77.25 228 LEU A N 1
ATOM 1660 C CA . LEU A 1 228 ? -3.540 -7.259 -8.764 1.00 77.25 228 LEU A CA 1
ATOM 1661 C C . LEU A 1 228 ? -4.070 -5.866 -9.063 1.00 77.25 228 LEU A C 1
ATOM 1663 O O . LEU A 1 228 ? -4.657 -5.617 -10.116 1.00 77.25 228 LEU A O 1
ATOM 1667 N N . ARG A 1 229 ? -3.803 -4.939 -8.142 1.00 77.38 229 ARG A N 1
ATOM 1668 C CA . ARG A 1 229 ? -3.925 -3.506 -8.393 1.00 77.38 229 ARG A CA 1
ATOM 1669 C C . ARG A 1 229 ? -2.527 -2.919 -8.477 1.00 77.38 229 ARG A C 1
ATOM 1671 O O . ARG A 1 229 ? -1.759 -3.010 -7.527 1.00 77.38 229 ARG A O 1
ATOM 1678 N N . VAL A 1 230 ? -2.242 -2.290 -9.607 1.00 81.38 230 VAL A N 1
ATOM 1679 C CA . VAL A 1 230 ? -0.960 -1.646 -9.887 1.00 81.38 230 VAL A CA 1
ATOM 1680 C C . VAL A 1 230 ? -1.235 -0.180 -10.181 1.00 81.38 230 VAL A C 1
ATOM 1682 O O . VAL A 1 230 ? -2.166 0.142 -10.921 1.00 81.38 230 VAL A O 1
ATOM 1685 N N . ILE A 1 231 ? -0.466 0.703 -9.555 1.00 82.38 231 ILE A N 1
ATOM 1686 C CA . ILE A 1 231 ? -0.524 2.152 -9.751 1.00 82.38 231 ILE A CA 1
ATOM 1687 C C . ILE A 1 231 ? 0.910 2.610 -9.960 1.00 82.38 231 ILE A C 1
ATOM 1689 O O . ILE A 1 231 ? 1.793 2.210 -9.206 1.00 82.38 231 ILE A O 1
ATOM 1693 N N . PHE A 1 232 ? 1.133 3.410 -10.989 1.00 86.38 232 PHE A N 1
ATOM 1694 C CA . PHE A 1 232 ? 2.436 3.961 -11.316 1.00 86.38 232 PHE A CA 1
ATOM 1695 C C . PHE A 1 232 ? 2.246 5.264 -12.082 1.00 86.38 232 PHE A C 1
ATOM 1697 O O . PHE A 1 232 ? 1.226 5.449 -12.751 1.00 86.38 232 PHE A O 1
ATOM 1704 N N . ASP A 1 233 ? 3.258 6.119 -12.014 1.00 86.44 233 ASP A N 1
ATOM 1705 C CA . ASP A 1 233 ? 3.396 7.262 -12.902 1.00 86.44 233 ASP A CA 1
ATOM 1706 C C . ASP A 1 233 ? 4.337 6.884 -14.048 1.00 86.44 233 ASP A C 1
ATOM 1708 O O . ASP A 1 233 ? 5.385 6.268 -13.836 1.00 86.44 233 ASP A O 1
ATOM 1712 N N . LEU A 1 234 ? 3.953 7.236 -15.274 1.00 86.88 234 LEU A N 1
ATOM 1713 C CA . LEU A 1 234 ? 4.754 7.014 -16.473 1.00 86.88 234 LEU A CA 1
ATOM 1714 C C . LEU A 1 234 ? 5.116 8.349 -17.101 1.00 86.88 234 LEU A C 1
ATOM 1716 O O . LEU A 1 234 ? 4.255 9.196 -17.334 1.00 86.88 234 LEU A O 1
ATOM 1720 N N . PHE A 1 235 ? 6.392 8.482 -17.443 1.00 84.50 235 PHE A N 1
ATOM 1721 C CA . PHE A 1 235 ? 6.908 9.612 -18.191 1.00 84.50 235 PHE A CA 1
ATOM 1722 C C . PHE A 1 235 ? 7.681 9.106 -19.402 1.00 84.50 235 PHE A C 1
ATOM 1724 O O . PHE A 1 235 ? 8.628 8.330 -19.263 1.00 84.50 235 PHE A O 1
ATOM 1731 N N . ALA A 1 236 ? 7.312 9.596 -20.580 1.00 80.12 236 ALA A N 1
ATOM 1732 C CA . ALA A 1 236 ? 8.080 9.434 -21.800 1.00 80.12 236 ALA A CA 1
ATOM 1733 C C . ALA A 1 236 ? 8.578 10.806 -22.254 1.00 80.12 236 ALA A C 1
ATOM 1735 O O . ALA A 1 236 ? 7.798 11.710 -22.561 1.00 80.12 236 ALA A O 1
ATOM 1736 N N . TYR A 1 237 ? 9.899 10.977 -22.258 1.00 69.75 237 TYR A N 1
ATOM 1737 C CA . TYR A 1 237 ? 10.539 12.220 -22.673 1.00 69.75 237 TYR A CA 1
ATOM 1738 C C . TYR A 1 237 ? 11.146 12.082 -24.055 1.00 69.75 237 TYR A C 1
ATOM 1740 O O . TYR A 1 237 ? 11.648 11.029 -24.443 1.00 69.75 237 TYR A O 1
ATOM 1748 N N . ASN A 1 238 ? 11.124 13.192 -24.782 1.00 66.31 238 ASN A N 1
ATOM 1749 C CA . ASN A 1 238 ? 11.486 13.232 -26.178 1.00 66.31 238 ASN A CA 1
ATOM 1750 C C . ASN A 1 238 ? 12.655 14.195 -26.459 1.00 66.31 238 ASN A C 1
ATOM 1752 O O . ASN A 1 238 ? 12.689 15.290 -25.902 1.00 66.31 238 ASN A O 1
ATOM 1756 N N . SER A 1 239 ? 13.552 13.833 -27.384 1.00 57.47 239 SER A N 1
ATOM 1757 C CA . SER A 1 239 ? 14.438 14.780 -28.085 1.00 57.47 239 SER A CA 1
ATOM 1758 C C . SER A 1 239 ? 14.194 14.883 -29.606 1.00 57.47 239 SER A C 1
ATOM 1760 O O . SER A 1 239 ? 14.723 15.801 -30.229 1.00 57.47 239 SER A O 1
ATOM 1762 N N . ASN A 1 240 ? 13.405 13.986 -30.220 1.00 59.22 240 ASN A N 1
ATOM 1763 C CA . ASN A 1 240 ? 13.214 13.837 -31.673 1.00 59.22 240 ASN A CA 1
ATOM 1764 C C . ASN A 1 240 ? 11.725 13.587 -32.015 1.00 59.22 240 ASN A C 1
ATOM 1766 O O . ASN A 1 240 ? 11.051 12.859 -31.317 1.00 59.22 240 ASN A O 1
ATOM 1770 N N . SER A 1 241 ? 11.178 14.091 -33.119 1.00 61.78 241 SER A N 1
ATOM 1771 C CA . SER A 1 241 ? 9.728 14.201 -33.428 1.00 61.78 241 SER A CA 1
ATOM 1772 C C . SER A 1 241 ? 8.760 12.996 -33.244 1.00 61.78 241 SER A C 1
ATOM 1774 O O . SER A 1 241 ? 7.573 13.182 -33.494 1.00 61.78 241 SER A O 1
ATOM 1776 N N . PHE A 1 242 ? 9.198 11.801 -32.829 1.00 65.88 242 PHE A N 1
ATOM 1777 C CA . PHE A 1 242 ? 8.394 10.572 -32.770 1.00 65.88 242 PHE A CA 1
ATOM 1778 C C . PHE A 1 242 ? 8.157 9.957 -31.371 1.00 65.88 242 PHE A C 1
ATOM 1780 O O . PHE A 1 242 ? 7.334 9.054 -31.279 1.00 65.88 242 PHE A O 1
ATOM 1787 N N . GLY A 1 243 ? 8.789 10.452 -30.295 1.00 72.19 243 GLY A N 1
ATOM 1788 C CA . GLY A 1 243 ? 8.563 9.937 -28.928 1.00 72.19 243 GLY A CA 1
ATOM 1789 C C . GLY A 1 243 ? 9.169 8.547 -28.665 1.00 72.19 243 GLY A C 1
ATOM 1790 O O . GLY A 1 243 ? 9.888 8.016 -29.510 1.00 72.19 243 GLY A O 1
ATOM 1791 N N . ALA A 1 244 ? 8.928 7.985 -27.475 1.00 79.50 244 ALA A N 1
ATOM 1792 C CA . ALA A 1 244 ? 9.335 6.620 -27.124 1.00 79.50 244 ALA A CA 1
ATOM 1793 C C . ALA A 1 244 ? 8.318 5.584 -27.648 1.00 79.50 244 ALA A C 1
ATOM 1795 O O . ALA A 1 244 ? 7.196 5.942 -27.996 1.00 79.50 244 ALA A O 1
ATOM 1796 N N . ASP A 1 245 ? 8.695 4.298 -27.703 1.00 85.94 245 ASP A N 1
ATOM 1797 C CA . ASP A 1 245 ? 7.739 3.229 -28.044 1.00 85.94 245 ASP A CA 1
ATOM 1798 C C . ASP A 1 245 ? 6.698 3.021 -26.939 1.00 85.94 245 ASP A C 1
ATOM 1800 O O . ASP A 1 245 ? 5.527 2.812 -27.232 1.00 85.94 245 ASP A O 1
ATOM 1804 N N . GLY A 1 246 ? 7.119 3.080 -25.674 1.00 89.31 246 GLY A N 1
ATOM 1805 C CA . GLY A 1 246 ? 6.250 2.903 -24.516 1.00 89.31 246 GLY A CA 1
ATOM 1806 C C . GLY A 1 246 ? 6.824 1.945 -23.473 1.00 89.31 246 GLY A C 1
ATOM 1807 O O . GLY A 1 246 ? 8.027 1.673 -23.442 1.00 89.31 246 GLY A O 1
ATOM 1808 N N . ILE A 1 247 ? 5.955 1.419 -22.611 1.00 91.06 247 ILE A N 1
ATOM 1809 C CA . ILE A 1 247 ? 6.313 0.522 -21.502 1.00 91.06 247 ILE A CA 1
ATOM 1810 C C . ILE A 1 247 ? 5.369 -0.678 -21.455 1.00 91.06 247 ILE A C 1
ATOM 1812 O O . ILE A 1 247 ? 4.213 -0.597 -21.865 1.00 91.06 247 ILE A O 1
ATOM 1816 N N . SER A 1 248 ? 5.836 -1.793 -20.901 1.00 93.12 248 SER A N 1
ATOM 1817 C CA . SER A 1 248 ? 4.962 -2.877 -20.465 1.00 93.12 248 SER A CA 1
ATOM 1818 C C . SER A 1 248 ? 5.095 -3.119 -18.964 1.00 93.12 248 SER A C 1
ATOM 1820 O O . SER A 1 248 ? 6.187 -3.063 -18.401 1.00 93.12 248 SER A O 1
ATOM 1822 N N . PHE A 1 249 ? 3.965 -3.401 -18.320 1.00 92.00 249 PHE A N 1
ATOM 1823 C CA . PHE A 1 249 ? 3.928 -4.002 -16.994 1.00 92.00 249 PHE A CA 1
ATOM 1824 C C . PHE A 1 249 ? 3.614 -5.481 -17.154 1.00 92.00 249 PHE A C 1
ATOM 1826 O O . PHE A 1 249 ? 2.661 -5.831 -17.851 1.00 92.00 249 PHE A O 1
ATOM 1833 N N . PHE A 1 250 ? 4.386 -6.357 -16.520 1.00 93.31 250 PHE A N 1
ATOM 1834 C CA . PHE A 1 250 ? 4.218 -7.788 -16.716 1.00 93.31 250 PHE A CA 1
ATOM 1835 C C . PHE A 1 250 ? 4.562 -8.613 -15.480 1.00 93.31 250 PHE A C 1
ATOM 1837 O O . PHE A 1 250 ? 5.318 -8.200 -14.603 1.00 93.31 250 PHE A O 1
ATOM 1844 N N . LEU A 1 251 ? 4.003 -9.818 -15.456 1.00 92.06 251 LEU A N 1
ATOM 1845 C CA . LEU A 1 251 ? 4.343 -10.891 -14.535 1.00 92.06 251 LEU A CA 1
ATOM 1846 C C . LEU A 1 251 ? 5.234 -11.907 -15.241 1.00 92.06 251 LEU A C 1
ATOM 1848 O O . LEU A 1 251 ? 5.068 -12.170 -16.438 1.00 92.06 251 LEU A O 1
ATOM 1852 N N . ILE A 1 252 ? 6.132 -12.513 -14.470 1.00 93.75 252 ILE A N 1
ATOM 1853 C CA . ILE A 1 252 ? 6.911 -13.673 -14.896 1.00 93.75 252 ILE A CA 1
ATOM 1854 C C . ILE A 1 252 ? 6.581 -14.892 -14.031 1.00 93.75 252 ILE A C 1
ATOM 1856 O O . ILE A 1 252 ? 6.134 -14.756 -12.892 1.00 93.75 252 ILE A O 1
ATOM 1860 N N . ASP A 1 253 ? 6.845 -16.081 -14.559 1.00 92.38 253 ASP A N 1
ATOM 1861 C CA . ASP A 1 253 ? 6.998 -17.298 -13.769 1.00 92.38 253 ASP A CA 1
ATOM 1862 C C . ASP A 1 253 ? 8.123 -17.088 -12.743 1.00 92.38 253 ASP A C 1
ATOM 1864 O O . ASP A 1 253 ? 9.266 -16.811 -13.109 1.00 92.38 253 ASP A O 1
ATOM 1868 N N . GLY A 1 254 ? 7.801 -17.224 -11.454 1.00 88.75 254 GLY A N 1
ATOM 1869 C CA . GLY A 1 254 ? 8.742 -17.001 -10.352 1.00 88.75 254 GLY A CA 1
ATOM 1870 C C . GLY A 1 254 ? 9.907 -17.996 -10.289 1.00 88.75 254 GLY A C 1
ATOM 1871 O O . GLY A 1 254 ? 10.820 -17.807 -9.492 1.00 88.75 254 GLY A O 1
ATOM 1872 N N . THR A 1 255 ? 9.898 -19.053 -11.107 1.00 89.62 255 THR A N 1
ATOM 1873 C CA . THR A 1 255 ? 11.050 -19.952 -11.283 1.00 89.62 255 THR A CA 1
ATOM 1874 C C . THR A 1 255 ? 12.071 -19.425 -12.297 1.00 89.62 255 THR A C 1
ATOM 1876 O O . THR A 1 255 ? 13.192 -19.934 -12.360 1.00 89.62 255 THR A O 1
ATOM 1879 N N . ALA A 1 256 ? 11.714 -18.403 -13.080 1.00 93.25 256 ALA A N 1
ATOM 1880 C CA . ALA A 1 256 ? 12.604 -17.757 -14.032 1.00 93.25 256 ALA A CA 1
ATOM 1881 C C . ALA A 1 256 ? 13.471 -16.677 -13.368 1.00 93.25 256 ALA A C 1
ATOM 1883 O O . ALA A 1 256 ? 13.121 -16.076 -12.355 1.00 93.25 256 ALA A O 1
ATOM 1884 N N . THR A 1 257 ? 14.623 -16.390 -13.973 1.00 93.50 257 THR A N 1
ATOM 1885 C CA . THR A 1 257 ? 15.513 -15.300 -13.543 1.00 93.50 257 THR A CA 1
ATOM 1886 C C . THR A 1 257 ? 16.040 -14.582 -14.785 1.00 93.50 257 THR A C 1
ATOM 1888 O O . THR A 1 257 ? 17.159 -14.854 -15.229 1.00 93.50 257 THR A O 1
ATOM 1891 N N . PRO A 1 258 ? 15.213 -13.742 -15.438 1.00 95.31 258 PRO A N 1
ATOM 1892 C CA . PRO A 1 258 ? 15.618 -13.072 -16.664 1.00 95.31 258 PRO A CA 1
ATOM 1893 C C . PRO A 1 258 ? 16.814 -12.152 -16.396 1.00 95.31 258 PRO A C 1
ATOM 1895 O O . PRO A 1 258 ? 16.886 -11.474 -15.376 1.00 95.31 258 PRO A O 1
ATOM 1898 N N . THR A 1 259 ? 17.749 -12.117 -17.342 1.00 94.12 259 THR A N 1
ATOM 1899 C CA . THR A 1 259 ? 18.884 -11.175 -17.361 1.00 94.12 259 THR A CA 1
ATOM 1900 C C . THR A 1 259 ? 18.847 -10.253 -18.578 1.00 94.12 259 THR A C 1
ATOM 1902 O O . THR A 1 259 ? 19.617 -9.300 -18.666 1.00 94.12 259 THR A O 1
ATOM 1905 N N . GLN A 1 260 ? 17.937 -10.526 -19.516 1.00 94.56 260 GLN A N 1
ATOM 1906 C CA . GLN A 1 260 ? 17.743 -9.779 -20.752 1.00 94.56 260 GLN A CA 1
ATOM 1907 C C . GLN A 1 260 ? 16.271 -9.419 -20.902 1.00 94.56 260 GLN A C 1
ATOM 1909 O O . GLN A 1 260 ? 15.393 -10.244 -20.633 1.00 94.56 260 GLN A O 1
ATOM 1914 N N . ALA A 1 261 ? 16.020 -8.177 -21.308 1.00 96.06 261 ALA A N 1
ATOM 1915 C CA . ALA A 1 261 ? 14.686 -7.743 -21.691 1.00 96.06 261 ALA A CA 1
ATOM 1916 C C . ALA A 1 261 ? 14.252 -8.443 -22.988 1.00 96.06 261 ALA A C 1
ATOM 1918 O O . ALA A 1 261 ? 15.088 -8.934 -23.752 1.00 96.06 261 ALA A O 1
ATOM 1919 N N . GLY A 1 262 ? 12.948 -8.440 -23.254 1.00 94.69 262 GLY A N 1
ATOM 1920 C CA . GLY A 1 262 ? 12.411 -8.807 -24.558 1.00 94.69 262 GLY A CA 1
ATOM 1921 C C . GLY A 1 262 ? 12.816 -7.819 -25.658 1.00 94.69 262 GLY A C 1
ATOM 1922 O O . GLY A 1 262 ? 13.679 -6.954 -25.479 1.00 94.69 262 GLY A O 1
ATOM 1923 N N . GLY A 1 263 ? 12.182 -7.925 -26.820 1.00 92.50 263 GLY A N 1
ATOM 1924 C CA . GLY A 1 263 ? 12.438 -7.037 -27.948 1.00 92.50 263 GLY A CA 1
ATOM 1925 C C . GLY A 1 263 ? 12.129 -5.565 -27.644 1.00 92.50 263 GLY A C 1
ATOM 1926 O O . GLY A 1 263 ? 11.139 -5.247 -26.989 1.00 92.50 263 GLY A O 1
ATOM 1927 N N . PHE A 1 264 ? 12.944 -4.655 -28.177 1.00 91.69 264 PHE A N 1
ATOM 1928 C CA . PHE A 1 264 ? 12.620 -3.225 -28.253 1.00 91.69 264 PHE A CA 1
ATOM 1929 C C . PHE A 1 264 ? 11.571 -2.943 -29.344 1.00 91.69 264 PHE A C 1
ATOM 1931 O O . PHE A 1 264 ? 11.217 -3.835 -30.130 1.00 91.69 264 PHE A O 1
ATOM 1938 N N . GLY A 1 265 ? 11.118 -1.692 -29.460 1.00 88.88 265 GLY A N 1
ATOM 1939 C CA . GLY A 1 265 ? 10.058 -1.327 -30.398 1.00 88.88 265 GLY A CA 1
ATOM 1940 C C . GLY A 1 265 ? 8.685 -1.688 -29.840 1.00 88.88 265 GLY A C 1
ATOM 1941 O O . GLY A 1 265 ? 8.520 -1.868 -28.635 1.00 88.88 265 GLY A O 1
ATOM 1942 N N . GLY A 1 266 ? 7.750 -2.000 -30.737 1.00 87.56 266 GLY A N 1
ATOM 1943 C CA . GLY A 1 266 ? 6.423 -2.533 -30.389 1.00 87.56 266 GLY A CA 1
ATOM 1944 C C . GLY A 1 266 ? 6.409 -3.857 -29.633 1.00 87.56 266 GLY A C 1
ATOM 1945 O O . GLY A 1 266 ? 5.355 -4.365 -29.294 1.00 87.56 266 GLY A O 1
ATOM 1946 N N . SER A 1 267 ? 7.567 -4.449 -29.348 1.00 90.75 267 SER A N 1
ATOM 1947 C CA . SER A 1 267 ? 7.656 -5.588 -28.430 1.00 90.75 267 SER A CA 1
ATOM 1948 C C . SER A 1 267 ? 7.701 -5.165 -26.952 1.00 90.75 267 SER A C 1
ATOM 1950 O O . SER A 1 267 ? 7.533 -6.011 -26.073 1.00 90.75 267 SER A O 1
ATOM 1952 N N . LEU A 1 268 ? 7.890 -3.864 -26.688 1.00 92.69 268 LEU A N 1
ATOM 1953 C CA . LEU A 1 268 ? 7.811 -3.198 -25.383 1.00 92.69 268 LEU A CA 1
ATOM 1954 C C . LEU A 1 268 ? 8.626 -3.876 -24.270 1.00 92.69 268 LEU A C 1
ATOM 1956 O O . LEU A 1 268 ? 8.208 -3.902 -23.114 1.00 92.69 268 LEU A O 1
ATOM 1960 N N . GLY A 1 269 ? 9.767 -4.481 -24.614 1.00 93.25 269 GLY A N 1
ATOM 1961 C CA . GLY A 1 269 ? 10.633 -5.191 -23.669 1.00 93.25 269 GLY A CA 1
ATOM 1962 C C . GLY A 1 269 ? 10.047 -6.496 -23.115 1.00 93.25 269 GLY A C 1
ATOM 1963 O O . GLY A 1 269 ? 10.686 -7.125 -22.274 1.00 93.25 269 GLY A O 1
ATOM 1964 N N . TYR A 1 270 ? 8.876 -6.929 -23.593 1.00 94.94 270 TYR A N 1
ATOM 1965 C CA . TYR A 1 270 ? 8.176 -8.134 -23.139 1.00 94.94 270 TYR A CA 1
ATOM 1966 C C . TYR A 1 270 ? 8.132 -9.215 -24.224 1.00 94.94 270 TYR A C 1
ATOM 1968 O O . TYR A 1 270 ? 8.550 -10.350 -24.000 1.00 94.94 270 TYR A O 1
ATOM 1976 N N . ALA A 1 271 ? 7.659 -8.866 -25.419 1.00 92.56 271 ALA A N 1
ATOM 1977 C CA . ALA A 1 271 ? 7.459 -9.796 -26.527 1.00 92.56 271 ALA A CA 1
ATOM 1978 C C . ALA A 1 271 ? 8.749 -10.007 -27.353 1.00 92.56 271 ALA A C 1
ATOM 1980 O O . ALA A 1 271 ? 9.715 -9.256 -27.200 1.00 92.56 271 ALA A O 1
ATOM 1981 N N . PRO A 1 272 ? 8.812 -11.020 -28.236 1.00 91.62 272 PRO A N 1
ATOM 1982 C CA . PRO A 1 272 ? 9.916 -11.148 -29.182 1.00 91.62 272 PRO A CA 1
ATOM 1983 C C . PRO A 1 272 ? 9.867 -10.073 -30.276 1.00 91.62 272 PRO A C 1
ATOM 1985 O O . PRO A 1 272 ? 8.798 -9.727 -30.784 1.00 91.62 272 PRO A O 1
ATOM 1988 N N . ASN A 1 273 ? 11.048 -9.632 -30.712 1.00 90.50 273 ASN A N 1
ATOM 1989 C CA . ASN A 1 273 ? 11.230 -8.830 -31.919 1.00 90.50 273 ASN A CA 1
ATOM 1990 C C . ASN A 1 273 ? 11.968 -9.669 -32.969 1.00 90.50 273 ASN A C 1
ATOM 1992 O O . ASN A 1 273 ? 13.187 -9.862 -32.908 1.00 90.50 273 ASN A O 1
ATOM 1996 N N . ASN A 1 274 ? 11.215 -10.149 -33.959 1.00 85.94 274 ASN A N 1
ATOM 1997 C CA . ASN A 1 274 ? 11.712 -11.087 -34.966 1.00 85.94 274 ASN A CA 1
ATOM 1998 C C . ASN A 1 274 ? 12.657 -10.423 -35.978 1.00 85.94 274 ASN A C 1
ATOM 2000 O O . ASN A 1 274 ? 13.509 -11.098 -36.548 1.00 85.94 274 ASN A O 1
ATOM 2004 N N . ASN A 1 275 ? 12.563 -9.103 -36.164 1.00 86.25 275 ASN A N 1
ATOM 2005 C CA . ASN A 1 275 ? 13.455 -8.369 -37.068 1.00 86.25 275 ASN A CA 1
ATOM 2006 C C . ASN A 1 275 ? 14.874 -8.254 -36.510 1.00 86.25 275 ASN A C 1
ATOM 2008 O O . ASN A 1 275 ? 15.835 -8.177 -37.271 1.00 86.25 275 ASN A O 1
ATOM 2012 N N . SER A 1 276 ? 15.006 -8.264 -35.186 1.00 85.88 276 SER A N 1
ATOM 2013 C CA . SER A 1 276 ? 16.293 -8.178 -34.494 1.00 85.88 276 SER A CA 1
ATOM 2014 C C . SER A 1 276 ? 16.700 -9.490 -33.826 1.00 85.88 276 SER A C 1
ATOM 2016 O O . SER A 1 276 ? 17.725 -9.531 -33.157 1.00 85.88 276 SER A O 1
ATOM 2018 N N . SER A 1 277 ? 15.922 -10.563 -34.025 1.00 89.31 277 SER A N 1
ATOM 2019 C CA . SER A 1 277 ? 16.131 -11.879 -33.400 1.00 89.31 277 SER A CA 1
ATOM 2020 C C . SER A 1 277 ? 16.255 -11.819 -31.870 1.00 89.31 277 SER A C 1
ATOM 2022 O O . SER A 1 277 ? 16.964 -12.625 -31.270 1.00 89.31 277 SER A O 1
ATOM 2024 N N . ILE A 1 278 ? 15.570 -10.863 -31.232 1.00 90.75 278 ILE A N 1
ATOM 2025 C CA . ILE A 1 278 ? 15.529 -10.746 -29.771 1.00 90.75 278 ILE A CA 1
ATOM 2026 C C . ILE A 1 278 ? 14.323 -11.553 -29.276 1.00 90.75 278 ILE A C 1
ATOM 2028 O O . ILE A 1 278 ? 13.202 -11.273 -29.718 1.00 90.75 278 ILE A O 1
ATOM 2032 N N . PRO A 1 279 ? 14.518 -12.554 -28.398 1.00 92.88 279 PRO A N 1
ATOM 2033 C CA . PRO A 1 279 ? 13.411 -13.328 -27.845 1.00 92.88 279 PRO A CA 1
ATOM 2034 C C . PRO A 1 279 ? 12.532 -12.466 -26.929 1.00 92.88 279 PRO A C 1
ATOM 2036 O O . PRO A 1 279 ? 12.891 -11.349 -26.571 1.00 92.88 279 PRO A O 1
ATOM 2039 N N . GLY A 1 280 ? 11.367 -12.987 -26.542 1.00 93.62 280 GLY A N 1
ATOM 2040 C CA . GLY A 1 280 ? 10.586 -12.390 -25.458 1.00 93.62 280 GLY A CA 1
ATOM 2041 C C . GLY A 1 280 ? 11.287 -12.549 -24.110 1.00 93.62 280 GLY A C 1
ATOM 2042 O O . GLY A 1 280 ? 12.236 -13.330 -23.978 1.00 93.62 280 GLY A O 1
ATOM 2043 N N . ILE A 1 281 ? 10.810 -11.823 -23.102 1.00 96.19 281 ILE A N 1
ATOM 2044 C CA . ILE A 1 281 ? 11.360 -11.933 -21.756 1.00 96.19 281 ILE A CA 1
ATOM 2045 C C . ILE A 1 281 ? 11.155 -13.349 -21.206 1.00 96.19 281 ILE A C 1
ATOM 2047 O O . ILE A 1 281 ? 10.082 -13.947 -21.322 1.00 96.19 281 ILE A O 1
ATOM 2051 N N . VAL A 1 282 ? 12.213 -13.904 -20.615 1.00 96.56 282 VAL A N 1
ATOM 2052 C CA . VAL A 1 282 ? 12.190 -15.270 -20.085 1.00 96.56 282 VAL A CA 1
ATOM 2053 C C . VAL A 1 282 ? 11.181 -15.361 -18.944 1.00 96.56 282 VAL A C 1
ATOM 2055 O O . VAL A 1 282 ? 11.229 -14.577 -18.000 1.00 96.56 282 VAL A O 1
ATOM 2058 N N . GLY A 1 283 ? 10.282 -16.340 -19.041 1.00 95.06 283 GLY A N 1
ATOM 2059 C CA . GLY A 1 283 ? 9.236 -16.569 -18.049 1.00 95.06 283 GLY A CA 1
ATOM 2060 C C . GLY A 1 283 ? 8.050 -15.612 -18.151 1.00 95.06 283 GLY A C 1
ATOM 2061 O O . GLY A 1 283 ? 7.191 -15.680 -17.285 1.00 95.06 283 GLY A O 1
ATOM 2062 N N . GLY A 1 284 ? 7.967 -14.743 -19.167 1.00 93.94 284 GLY A N 1
ATOM 2063 C CA . GLY A 1 284 ? 6.819 -13.849 -19.347 1.00 93.94 284 GLY A CA 1
ATOM 2064 C C . GLY A 1 284 ? 5.487 -14.608 -19.306 1.00 93.94 284 GLY A C 1
ATOM 2065 O O . GLY A 1 284 ? 5.293 -15.562 -20.054 1.00 93.94 284 GLY A O 1
ATOM 2066 N N . TYR A 1 285 ? 4.584 -14.182 -18.421 1.00 90.19 285 TYR A N 1
ATOM 2067 C CA . TYR A 1 285 ? 3.314 -14.865 -18.157 1.00 90.19 285 TYR A CA 1
ATOM 2068 C C . TYR A 1 285 ? 2.112 -14.051 -18.642 1.00 90.19 285 TYR A C 1
ATOM 2070 O O . TYR A 1 285 ? 1.336 -14.511 -19.472 1.00 90.19 285 TYR A O 1
ATOM 2078 N N . LEU A 1 286 ? 1.997 -12.810 -18.165 1.00 88.88 286 LEU A N 1
ATOM 2079 C CA . LEU A 1 286 ? 0.948 -11.862 -18.539 1.00 88.88 286 LEU A CA 1
ATOM 2080 C C . LEU A 1 286 ? 1.555 -10.465 -18.595 1.00 88.88 286 LEU A C 1
ATOM 2082 O O . LEU A 1 286 ? 2.304 -10.104 -17.691 1.00 88.88 286 LEU A O 1
ATOM 2086 N N . GLY A 1 287 ? 1.220 -9.684 -19.619 1.00 89.94 287 GLY A N 1
ATOM 2087 C CA . GLY A 1 287 ? 1.693 -8.313 -19.769 1.00 89.94 287 GLY A CA 1
ATOM 2088 C C . GLY A 1 287 ? 0.596 -7.367 -20.243 1.00 89.94 287 GLY A C 1
ATOM 2089 O O . GLY A 1 287 ? -0.240 -7.736 -21.064 1.00 89.94 287 GLY A O 1
ATOM 2090 N N . VAL A 1 288 ? 0.624 -6.137 -19.739 1.00 90.75 288 VAL A N 1
ATOM 2091 C CA . VAL A 1 288 ? -0.165 -5.004 -20.226 1.00 90.75 288 VAL A CA 1
ATOM 2092 C C . VAL A 1 288 ? 0.812 -3.982 -20.795 1.00 90.75 288 VAL A C 1
ATOM 2094 O O . VAL A 1 288 ? 1.672 -3.469 -20.079 1.00 90.75 288 VAL A O 1
ATOM 2097 N N . GLY A 1 289 ? 0.703 -3.728 -22.097 1.00 90.50 289 GLY A N 1
ATOM 2098 C CA . GLY A 1 289 ? 1.531 -2.765 -22.815 1.00 90.50 289 GLY A CA 1
ATOM 2099 C C . GLY A 1 289 ? 0.826 -1.424 -22.984 1.00 90.50 289 GLY A C 1
ATOM 2100 O O . GLY A 1 289 ? -0.353 -1.378 -23.330 1.00 90.50 289 GLY A O 1
ATOM 2101 N N . PHE A 1 290 ? 1.573 -0.348 -22.786 1.00 88.12 290 PHE A N 1
ATOM 2102 C CA . PHE A 1 290 ? 1.195 1.019 -23.113 1.00 88.12 290 PHE A CA 1
ATOM 2103 C C . PHE A 1 290 ? 2.081 1.446 -24.278 1.00 88.12 290 PHE A C 1
ATOM 2105 O O . PHE A 1 290 ? 3.220 1.853 -24.073 1.00 88.12 290 PHE A O 1
ATOM 2112 N N . ASP A 1 291 ? 1.576 1.241 -25.493 1.00 86.56 291 ASP A N 1
ATOM 2113 C CA . ASP A 1 291 ? 2.264 1.556 -26.745 1.00 86.56 291 ASP A CA 1
ATOM 2114 C C . ASP A 1 291 ? 1.957 3.001 -27.152 1.00 86.56 291 ASP A C 1
ATOM 2116 O O . ASP A 1 291 ? 0.826 3.328 -27.517 1.00 86.56 291 ASP A O 1
ATOM 2120 N N . GLU A 1 292 ? 2.959 3.865 -27.059 1.00 84.06 292 GLU A N 1
ATOM 2121 C CA . GLU A 1 292 ? 2.872 5.283 -27.404 1.00 84.06 292 GLU A CA 1
ATOM 2122 C C . GLU A 1 292 ? 3.147 5.522 -28.892 1.00 84.06 292 GLU A C 1
ATOM 2124 O O . GLU A 1 292 ? 2.545 6.411 -29.498 1.00 84.06 292 GLU A O 1
ATOM 2129 N N . PHE A 1 293 ? 4.017 4.712 -29.503 1.00 81.75 293 PHE A N 1
ATOM 2130 C CA . PHE A 1 293 ? 4.373 4.848 -30.917 1.00 81.75 293 PHE A CA 1
ATOM 2131 C C . PHE A 1 293 ? 3.343 4.181 -31.846 1.00 81.75 293 PHE A C 1
ATOM 2133 O O . PHE A 1 293 ? 3.189 4.580 -33.004 1.00 81.75 293 PHE A O 1
ATOM 2140 N N . GLY A 1 294 ? 2.609 3.176 -31.360 1.00 79.38 294 GLY A N 1
ATOM 2141 C CA . GLY A 1 294 ? 1.510 2.521 -32.079 1.00 79.38 294 GLY A CA 1
ATOM 2142 C C . GLY A 1 294 ? 1.945 1.364 -32.984 1.00 79.38 294 GLY A C 1
ATOM 2143 O O . GLY A 1 294 ? 1.232 1.005 -33.927 1.00 79.38 294 GLY A O 1
ATOM 2144 N N . ASN A 1 295 ? 3.131 0.795 -32.758 1.00 75.75 295 ASN A N 1
ATOM 2145 C CA . ASN A 1 295 ? 3.702 -0.273 -33.581 1.00 75.75 295 ASN A CA 1
ATOM 2146 C C . ASN A 1 295 ? 3.578 -1.683 -32.964 1.00 75.75 295 ASN A C 1
ATOM 2148 O O . ASN A 1 295 ? 3.979 -2.646 -33.624 1.00 75.75 295 ASN A O 1
ATOM 2152 N N . PHE A 1 296 ? 2.980 -1.833 -31.778 1.00 77.19 296 PHE A N 1
ATOM 2153 C CA . PHE A 1 296 ? 2.694 -3.125 -31.140 1.00 77.19 296 PHE A CA 1
ATOM 2154 C C . PHE A 1 296 ? 1.873 -4.090 -32.022 1.00 77.19 296 PHE A C 1
ATOM 2156 O O . PHE A 1 296 ? 2.185 -5.284 -32.063 1.00 77.19 296 PHE A O 1
ATOM 2163 N N . PRO A 1 297 ? 0.859 -3.643 -32.801 1.00 72.12 297 PRO A N 1
ATOM 2164 C CA . PRO A 1 297 ? 0.074 -4.556 -33.639 1.00 72.12 297 PRO A CA 1
ATOM 2165 C C . PRO A 1 297 ? 0.857 -5.188 -34.802 1.00 72.12 297 PRO A C 1
ATOM 2167 O O . PRO A 1 297 ? 0.339 -6.078 -35.484 1.00 72.12 297 PRO A O 1
ATOM 2170 N N . ILE A 1 298 ? 2.084 -4.736 -35.084 1.00 72.88 298 ILE A N 1
ATOM 2171 C CA . ILE A 1 298 ? 2.890 -5.260 -36.187 1.00 72.88 298 ILE A CA 1
ATOM 2172 C C . ILE A 1 298 ? 3.351 -6.681 -35.836 1.00 72.88 298 ILE A C 1
ATOM 2174 O O . ILE A 1 298 ? 4.069 -6.898 -34.866 1.00 72.88 298 ILE A O 1
ATOM 2178 N N . LEU A 1 299 ? 3.003 -7.667 -36.674 1.00 62.34 299 LEU A N 1
ATOM 2179 C CA . LEU A 1 299 ? 3.281 -9.100 -36.443 1.00 62.34 299 LEU A CA 1
ATOM 2180 C C . LEU A 1 299 ? 4.760 -9.423 -36.146 1.00 62.34 299 LEU A C 1
ATOM 2182 O O . LEU A 1 299 ? 5.064 -10.388 -35.444 1.00 62.34 299 LEU A O 1
ATOM 2186 N N . GLN A 1 300 ? 5.676 -8.616 -36.685 1.00 62.88 300 GLN A N 1
ATOM 2187 C CA . GLN A 1 300 ? 7.125 -8.751 -36.504 1.00 62.88 300 GLN A CA 1
ATOM 2188 C C . GLN A 1 300 ? 7.661 -8.088 -35.219 1.00 62.88 300 GLN A C 1
ATOM 2190 O O . GLN A 1 300 ? 8.792 -8.372 -34.828 1.00 62.88 300 GLN A O 1
ATOM 2195 N N . LYS A 1 301 ? 6.870 -7.211 -34.584 1.00 58.56 301 LYS A N 1
ATOM 2196 C CA . LYS A 1 301 ? 7.213 -6.409 -33.401 1.00 58.56 301 LYS A CA 1
ATOM 2197 C C . LYS A 1 301 ? 6.080 -6.500 -32.367 1.00 58.56 301 LYS A C 1
ATOM 2199 O O . LYS A 1 301 ? 5.312 -5.563 -32.223 1.00 58.56 301 LYS A O 1
ATOM 2204 N N . GLY A 1 302 ? 5.976 -7.631 -31.669 1.00 55.59 302 GLY A N 1
ATOM 2205 C CA . GLY A 1 302 ? 4.976 -7.846 -30.612 1.00 55.59 302 GLY A CA 1
ATOM 2206 C C . GLY A 1 302 ? 3.738 -8.646 -31.036 1.00 55.59 302 GLY A C 1
ATOM 2207 O O . GLY A 1 302 ? 3.308 -9.531 -30.301 1.00 55.59 302 GLY A O 1
ATOM 2208 N N . GLY A 1 303 ? 3.223 -8.456 -32.257 1.00 51.69 303 GLY A N 1
ATOM 2209 C CA . GLY A 1 303 ? 1.938 -9.031 -32.696 1.00 51.69 303 GLY A CA 1
ATOM 2210 C C . GLY A 1 303 ? 1.863 -10.556 -32.915 1.00 51.69 303 GLY A C 1
ATOM 2211 O O . GLY A 1 303 ? 0.825 -11.049 -33.358 1.00 51.69 303 GLY A O 1
ATOM 2212 N N . SER A 1 304 ? 2.931 -11.317 -32.656 1.00 49.50 304 SER A N 1
ATOM 2213 C CA . SER A 1 304 ? 2.960 -12.784 -32.821 1.00 49.50 304 SER A CA 1
ATOM 2214 C C . SER A 1 304 ? 2.817 -13.580 -31.516 1.00 49.50 304 SER A C 1
ATOM 2216 O O . SER A 1 304 ? 2.602 -14.790 -31.584 1.00 49.50 304 SER A O 1
ATOM 2218 N N . ALA A 1 305 ? 2.870 -12.936 -30.344 1.00 47.81 305 ALA A N 1
ATOM 2219 C CA . ALA A 1 305 ? 2.698 -13.598 -29.051 1.00 47.81 305 ALA A CA 1
ATOM 2220 C C . ALA A 1 305 ? 1.298 -13.321 -28.469 1.00 47.81 305 ALA A C 1
ATOM 2222 O O . ALA A 1 305 ? 0.973 -12.181 -28.163 1.00 47.81 305 ALA A O 1
ATOM 2223 N N . GLY A 1 306 ? 0.479 -14.371 -28.332 1.00 44.38 306 GLY A N 1
ATOM 2224 C CA . GLY A 1 306 ? -0.686 -14.406 -27.434 1.00 44.38 306 GLY A CA 1
ATOM 2225 C C . GLY A 1 306 ? -1.795 -13.386 -27.706 1.00 44.38 306 GLY A C 1
ATOM 2226 O O . GLY A 1 306 ? -1.977 -12.446 -26.941 1.00 44.38 306 GLY A O 1
ATOM 2227 N N . ARG A 1 307 ? -2.598 -13.601 -28.757 1.00 38.25 307 ARG A N 1
ATOM 2228 C CA . ARG A 1 307 ? -3.931 -12.986 -28.843 1.00 38.25 307 ARG A CA 1
ATOM 2229 C C . ARG A 1 307 ? -4.896 -13.767 -27.956 1.00 38.25 307 ARG A C 1
ATOM 2231 O O . ARG A 1 307 ? -5.563 -14.656 -28.475 1.00 38.25 307 ARG A O 1
ATOM 2238 N N . ASP A 1 308 ? -5.010 -13.394 -26.691 1.00 32.25 308 ASP A N 1
ATOM 2239 C CA . ASP A 1 308 ? -6.263 -13.594 -25.967 1.00 32.25 308 ASP A CA 1
ATOM 2240 C C . ASP A 1 308 ? -6.964 -12.236 -25.876 1.00 32.25 308 ASP A C 1
ATOM 2242 O O . ASP A 1 308 ? -6.403 -11.249 -25.401 1.00 32.25 308 ASP A O 1
ATOM 2246 N N . LYS A 1 309 ? -8.147 -12.184 -26.496 1.00 31.53 309 LYS A N 1
ATOM 2247 C CA . LYS A 1 309 ? -9.085 -11.062 -26.430 1.00 31.53 309 LYS A CA 1
ATOM 2248 C C . LYS A 1 309 ? -9.793 -11.041 -25.085 1.00 31.53 309 LYS A C 1
ATOM 2250 O O . LYS A 1 309 ? -10.091 -12.150 -24.591 1.00 31.53 309 LYS A O 1
#

Sequence (309 aa):
MSAVTAGTEVFVLDRARDGIFQITEILESQSEISTLHIVSHGSVAAIEIGSTELNSYNLESYSSQLKQWGKALSQTGNILIYGCNVAAGKSGKEFTDQISEITGKNLAASSNITGSTKLGGNWQLEVTTGQINVELAFKPEVLATYNYVLGILVTESFQNPTALGPWIYGTSGGAIQPGLTSGSGPGIIPSLGLGDPPGGGALRLTSNADNQAAFVIYNNAIPSGDGLRVIFDLFAYNSNSFGADGISFFLIDGTATPTQAGGFGGSLGYAPNNNSSIPGIVGGYLGVGFDEFGNFPILQKGGSAGRDK

pLDDT: mean 88.2, std 11.3, range [31.53, 98.75]

Foldseek 3Di:
DDQFDPPDDDDDDALQDDQLVVVLVVLVVAAQAQEAEAQAAADAQWTRGRPDIDGPVCCVVSLVSLLSVLGRHRPQHEYEYAYAQCLADDRSLVSQLSSCVSSVYKYFADRHWDADVVVVHAPDRPDINDDDDDDDRGDPVSRHPTHDTNYDPDDDFLQAQADADPKDKAKDFPFDTWAKLCHDDDYPGDHPPVNRHGNRIHTGQGDQDPFIGMDMDHLDDDDPVDDDDDDHDDDWDHDDDQTAQFAKDFDFDSVDDWHYFAGGHLLRSAQHQQVVRGHGTHRTDDMDTDTPNPCVCPCNRPVVPDPDD

Secondary structure (DSSP, 8-state):
--SB-TT----PPPTTSBHHHHHHHHHTT--SEEEEEEE-EEETTEEEEBTEEEETTTGGGGHHHHHHHHHHEEEEEEEEEE-TTTT-HHHHHHHHHHHHHHHTSEEEE-SS-BB-GGGT-BS---EESS------SB-HHHHHH---BSS-S----S-SS---SSEEEEEETTPPPPEETT--SS-SSPB----PPTTS--EE---SSTT-EEEEEE-S---TTS------------SSTT---EEEEEEE-TT----S---SGGGTTTS-BTTTTBPPPTTEEEEEEEESSS-TTSTTBTTTS----

Radius of gyration: 23.62 Å; chains: 1; bounding box: 50×39×66 Å